Protein AF-A0AAW5JXV0-F1 (afdb_monomer)

Solvent-accessible surface area (backbone atoms only — not comparable to full-atom values): 18011 Å² total; per-residue (Å²): 104,55,64,64,56,49,46,62,76,49,64,86,57,46,54,67,45,46,54,61,62,70,61,41,36,89,87,77,39,36,35,74,70,52,99,83,60,68,61,70,52,51,52,55,42,35,76,70,54,24,40,44,79,45,92,82,74,61,25,40,30,50,30,73,64,25,47,41,49,52,53,39,52,50,52,35,57,60,40,22,41,40,60,69,50,54,69,43,56,41,51,47,43,48,68,65,37,56,68,67,61,59,88,75,88,58,75,62,23,56,57,20,35,50,49,20,42,75,66,38,88,47,66,69,59,21,47,56,48,45,52,49,27,48,77,68,74,63,63,43,49,76,56,18,56,61,27,46,72,43,95,44,58,70,48,22,50,62,13,49,81,48,49,63,44,80,70,48,42,84,65,78,55,65,70,42,53,47,49,28,52,79,68,67,46,50,45,62,67,36,26,72,41,27,60,68,44,91,48,59,68,51,27,50,64,30,51,93,54,54,51,87,86,42,48,60,63,51,44,71,72,38,56,74,68,56,33,47,58,47,36,72,78,39,38,85,66,31,30,35,71,53,28,55,51,51,50,74,72,36,60,77,71,58,33,58,56,52,57,78,39,53,37,72,70,54,66,70,58,54,54,55,34,69,73,36,87,86,39,52,67,59,56,49,55,51,51,52,49,52,52,48,52,52,51,51,59,59,61,56,66,78,51,61,93,85,40,63,66,60,54,53,51,31,51,72,69,70,56,66,135

Sequence (321 aa):
MDNNEIKTLTKKWNANLVYYFEDFDNETHSQRLSAYIDQKPLDKIKEANLIELTKEHDRWKLTNKGIDLLESIKNIYRSGRIFLLPLPFRHYYINCKLKYNMKIEDGKIYDGLRETVLKDRSRDVRRKVADYLEYKGKLNYKTAIGLAKDKDPELRKLAAKHTVASMYWEETDYDVIRYMVENKLADRLCFEHWVKSEDETIRALSAPLAEETDIDPLLDSLSDESAIQVLFNNPEWVKGKRAVRLWRRMGGENRRWIMSFMWDVPDSLIEESLAEPRNWQISSRLEEYKKALQTVARMERLFAKGSEIKRKMRARAGLSD

Secondary structure (DSSP, 8-state):
--HHHHHHHTTT--HHHHHHHHTS-TTT-EEE--TT--HHHHHHHHHTT-EEEETTTTEEEE-HHHHHHHHHHHHHHHHT-GGGS-HHHHHHIIIIIITTT----STHHHHHHHHHHHH-S-HHHHHHHHHHHHHTT---HHHHHHHHT-S-HHHHHHHHTTS-GGGGTT---HHHHHHHHHTT---HHHHHHHTT-S-HHHHHHTGGG--HHHHHHHHHTS-HHHHHHHHHH-GGGSBHHHHHHHHHH--HHHHHHHHHH-BS--HHHHHHHHHSTT-HHHHHHHHHHHHHHHHHHHHHTTSPTT-HHHHHHHHHTT---

Organism: Bifidobacterium adolescentis (NCBI:txid1680)

Radius of gyration: 33.59 Å; Cα contacts (8 Å, |Δi|>4): 350; chains: 1; bounding box: 68×48×92 Å

Nearest PDB structures (foldseek):
  6igx-assembly1_B  TM=3.021E-01  e=1.779E-01  Homo sapiens
  7n6g-assembly1_0A  TM=2.222E-01  e=2.768E-01  Chlamydomonas reinhardtii
  3ea5-assembly2_D  TM=2.693E-01  e=1.090E+00  Saccharomyces cerevisiae
  6sar-assembly1_A  TM=2.617E-01  e=6.388E+00  Escherichia coli K-12

pLDDT: mean 88.66, std 9.42, range [52.34, 98.38]

Mean predicted aligned error: 8.93 Å

InterPro domains:
  IPR011989 Armadillo-like helical [G3DSA:1.25.10.10] (111-245)

Foldseek 3Di:
DDLVVQCVLCVPPALLLLVVLLPQDLPQQKDADDPPDDVVSVVSCVVSVQWDADPPHRMIHGDPVVNVSNVVLVVCQLQLLCLSHDPSSLCCCLVPPLVVPHPNPDPNNLVNLLVCLLPHPDPVSNLSSLVSCVVVVNCAAVSLLSQCPDPDLSSVLSSLVHYAQVSCLVPDDLVNLLSCLVVVSHALSSQVSQCPDPDLSSLLSSLSRDDLVCLVVSLVSHDLVSSLVSCVVVLVNCEDPNVVVNCVVDDDVSNLSNVVSYYHYDPVVLVVLVVDPVSCSSVVVVVVVVVVVVVVVVVCVVDDDPDPVVVVVCVVVVNDD

Structure (mmCIF, N/CA/C/O backbone):
data_AF-A0AAW5JXV0-F1
#
_entry.id   AF-A0AAW5JXV0-F1
#
loop_
_atom_site.group_PDB
_atom_site.id
_atom_site.type_symbol
_atom_site.label_atom_id
_atom_site.label_alt_id
_atom_site.label_comp_id
_atom_site.label_asym_id
_atom_site.label_entity_id
_atom_site.label_seq_id
_atom_site.pdbx_PDB_ins_code
_atom_site.Cartn_x
_atom_site.Cartn_y
_atom_site.Cartn_z
_atom_site.occupancy
_atom_site.B_iso_or_equiv
_atom_site.auth_seq_id
_atom_site.auth_comp_id
_atom_site.auth_asym_id
_atom_site.auth_atom_id
_atom_site.pdbx_PDB_model_num
ATOM 1 N N . MET A 1 1 ? -24.653 -1.674 31.235 1.00 86.94 1 MET A N 1
ATOM 2 C CA . MET A 1 1 ? -24.174 -0.274 31.240 1.00 86.94 1 MET A CA 1
ATOM 3 C C . MET A 1 1 ? -24.063 0.239 29.817 1.00 86.94 1 MET A C 1
ATOM 5 O O . MET A 1 1 ? -23.727 -0.537 28.925 1.00 86.94 1 MET A O 1
ATOM 9 N N . ASP A 1 2 ? -24.339 1.520 29.593 1.00 88.56 2 ASP A N 1
ATOM 10 C CA . ASP A 1 2 ? -24.156 2.134 28.274 1.00 88.56 2 ASP A CA 1
ATOM 11 C C . ASP A 1 2 ? -22.701 2.595 28.025 1.00 88.56 2 ASP A C 1
ATOM 13 O O . ASP A 1 2 ? -21.848 2.602 28.916 1.00 88.56 2 ASP A O 1
ATOM 17 N N . ASN A 1 3 ? -22.387 2.994 26.787 1.00 84.88 3 ASN A N 1
ATOM 18 C CA . ASN A 1 3 ? -21.028 3.406 26.412 1.00 84.88 3 ASN A CA 1
ATOM 19 C C . ASN A 1 3 ? -20.530 4.664 27.152 1.00 84.88 3 ASN A C 1
ATOM 21 O O . ASN A 1 3 ? -19.320 4.820 27.338 1.00 84.88 3 ASN A O 1
ATOM 25 N N . ASN A 1 4 ? -21.419 5.587 27.524 1.00 88.00 4 ASN A N 1
ATOM 26 C CA . ASN A 1 4 ? -21.054 6.816 28.227 1.00 88.00 4 ASN A CA 1
ATOM 27 C C . ASN A 1 4 ? -20.761 6.531 29.699 1.00 88.00 4 ASN A C 1
ATOM 29 O O . ASN A 1 4 ? -19.791 7.068 30.240 1.00 88.00 4 ASN A O 1
ATOM 33 N N . GLU A 1 5 ? -21.534 5.644 30.317 1.00 90.25 5 GLU A N 1
ATOM 34 C CA . GLU A 1 5 ? -21.282 5.145 31.663 1.00 90.25 5 GLU A CA 1
ATOM 35 C C . GLU A 1 5 ? -19.933 4.428 31.732 1.00 90.25 5 GLU A C 1
ATOM 37 O O . GLU A 1 5 ? -19.114 4.763 32.590 1.00 90.25 5 GLU A O 1
ATOM 42 N N . ILE A 1 6 ? -19.649 3.522 30.782 1.00 90.31 6 ILE A N 1
ATOM 43 C CA . ILE A 1 6 ? -18.351 2.832 30.688 1.00 90.31 6 ILE A CA 1
ATOM 44 C C . ILE A 1 6 ? -17.222 3.864 30.596 1.00 90.31 6 ILE A C 1
ATOM 46 O O . ILE A 1 6 ? -16.315 3.867 31.426 1.00 90.31 6 ILE A O 1
ATOM 50 N N . LYS A 1 7 ? -17.291 4.791 29.629 1.00 88.88 7 LYS A N 1
ATOM 51 C CA . LYS A 1 7 ? -16.253 5.819 29.427 1.00 88.88 7 LYS A CA 1
ATOM 52 C C . LYS A 1 7 ? -16.030 6.689 30.657 1.00 88.88 7 LYS A C 1
ATOM 54 O O . LYS A 1 7 ? -14.889 7.051 30.936 1.00 88.88 7 LYS A O 1
ATOM 59 N N . THR A 1 8 ? -17.099 7.045 31.361 1.00 90.12 8 THR A N 1
ATOM 60 C CA . THR A 1 8 ? -17.029 7.878 32.564 1.00 90.12 8 THR A CA 1
ATOM 61 C C . THR A 1 8 ? -16.359 7.118 33.700 1.00 90.12 8 THR A C 1
ATOM 63 O O . THR A 1 8 ? -15.402 7.618 34.294 1.00 90.12 8 THR A O 1
ATOM 66 N N . LEU A 1 9 ? -16.801 5.884 33.945 1.00 89.50 9 LEU A N 1
ATOM 67 C CA . LEU A 1 9 ? -16.293 5.027 35.010 1.00 89.50 9 LEU A CA 1
ATOM 68 C C . LEU A 1 9 ? -14.816 4.661 34.810 1.00 89.50 9 LEU A C 1
ATOM 70 O O . LEU A 1 9 ? -14.040 4.646 35.764 1.00 89.50 9 LEU A O 1
ATOM 74 N N . THR A 1 10 ? -14.400 4.423 33.566 1.00 88.00 10 THR A N 1
ATOM 75 C CA . THR A 1 10 ? -13.045 3.954 33.250 1.00 88.00 10 THR A CA 1
ATOM 76 C C . THR A 1 10 ? -12.136 5.054 32.692 1.00 88.00 10 THR A C 1
ATOM 78 O O . THR A 1 10 ? -11.085 4.766 32.118 1.00 88.00 10 THR A O 1
ATOM 81 N N . LYS A 1 11 ? -12.513 6.334 32.825 1.00 84.88 11 LYS A N 1
ATOM 82 C CA . LYS A 1 11 ? -11.815 7.477 32.201 1.00 84.88 11 LYS A CA 1
ATOM 83 C C . LYS A 1 11 ? -10.318 7.541 32.525 1.00 84.88 11 LYS A C 1
ATOM 85 O O . LYS A 1 11 ? -9.527 7.967 31.689 1.00 84.88 11 LYS A O 1
ATOM 90 N N . LYS A 1 12 ? -9.936 7.150 33.745 1.00 86.00 12 LYS A N 1
ATOM 91 C CA . LYS A 1 12 ? -8.551 7.192 34.255 1.00 86.00 12 LYS A CA 1
ATOM 92 C C . LYS A 1 12 ? -7.853 5.828 34.242 1.00 86.00 12 LYS A C 1
ATOM 94 O O . LYS A 1 12 ? -6.815 5.669 34.883 1.00 86.00 12 LYS A O 1
ATOM 99 N N . TRP A 1 13 ? -8.433 4.832 33.576 1.00 90.50 13 TRP A N 1
ATOM 100 C CA . TRP A 1 13 ? -7.844 3.500 33.542 1.00 90.50 13 TRP A CA 1
ATOM 101 C C . TRP A 1 13 ? -6.647 3.473 32.597 1.00 90.50 13 TRP A C 1
ATOM 103 O O . TRP A 1 13 ? -6.652 4.103 31.542 1.00 90.50 13 TRP A O 1
ATOM 113 N N . ASN A 1 14 ? -5.610 2.747 32.995 1.00 89.62 14 ASN A N 1
ATOM 114 C CA . ASN A 1 14 ? -4.453 2.445 32.162 1.00 89.62 14 ASN A CA 1
ATOM 115 C C . ASN A 1 14 ? -4.500 0.970 31.738 1.00 89.62 14 ASN A C 1
ATOM 117 O O . ASN A 1 14 ? -5.413 0.240 32.122 1.00 89.62 14 ASN A O 1
ATOM 121 N N . ALA A 1 15 ? -3.522 0.532 30.944 1.00 85.81 15 ALA A N 1
ATOM 122 C CA . ALA A 1 15 ? -3.462 -0.855 30.491 1.00 85.81 15 ALA A CA 1
ATOM 123 C C . ALA A 1 15 ? -3.469 -1.841 31.670 1.00 85.81 15 ALA A C 1
ATOM 125 O O . ALA A 1 15 ? -4.273 -2.763 31.665 1.00 85.81 15 ALA A O 1
ATOM 126 N N . ASN A 1 16 ? -2.656 -1.607 32.706 1.00 85.31 16 ASN A N 1
ATOM 127 C CA . ASN A 1 16 ? -2.570 -2.500 33.866 1.00 85.31 16 ASN A CA 1
ATOM 128 C C . ASN A 1 16 ? -3.925 -2.674 34.564 1.00 85.31 16 ASN A C 1
ATOM 130 O O . ASN A 1 16 ? -4.321 -3.801 34.825 1.00 85.31 16 ASN A O 1
ATOM 134 N N . LEU A 1 17 ? -4.663 -1.586 34.810 1.00 88.38 17 LEU A N 1
ATOM 135 C CA . LEU A 1 17 ? -6.010 -1.647 35.393 1.00 88.38 17 LEU A CA 1
ATOM 136 C C . LEU A 1 17 ? -6.967 -2.496 34.550 1.00 88.38 17 LEU A C 1
ATOM 138 O O . LEU A 1 17 ? -7.720 -3.289 35.105 1.00 88.38 17 LEU A O 1
ATOM 142 N N . VAL A 1 18 ? -6.910 -2.358 33.221 1.00 89.50 18 VAL A N 1
ATOM 143 C CA . VAL A 1 18 ? -7.704 -3.195 32.312 1.00 89.50 18 VAL A CA 1
ATOM 144 C C . VAL A 1 18 ? -7.309 -4.663 32.427 1.00 89.50 18 VAL A C 1
ATOM 146 O O . VAL A 1 18 ? -8.194 -5.495 32.565 1.00 89.50 18 VAL A O 1
ATOM 149 N N . TYR A 1 19 ? -6.010 -4.982 32.419 1.00 85.88 19 TYR A N 1
ATOM 150 C CA . TYR A 1 19 ? -5.533 -6.360 32.580 1.00 85.88 19 TYR A CA 1
ATOM 151 C C . TYR A 1 19 ? -6.053 -6.993 33.870 1.00 85.88 19 TYR A C 1
ATOM 153 O O . TYR A 1 19 ? -6.578 -8.097 33.816 1.00 85.88 19 TYR A O 1
ATOM 161 N N . TYR A 1 20 ? -5.955 -6.286 35.000 1.00 84.50 20 TYR A N 1
ATOM 162 C CA . TYR A 1 20 ? -6.454 -6.791 36.280 1.00 84.50 20 TYR A CA 1
ATOM 163 C C . TYR A 1 20 ? -7.963 -7.012 36.269 1.00 84.50 20 TYR A C 1
ATOM 165 O O . TYR A 1 20 ? -8.438 -8.030 36.757 1.00 84.50 20 TYR A O 1
ATOM 173 N N . PHE A 1 21 ? -8.722 -6.078 35.699 1.00 87.94 21 PHE A N 1
ATOM 174 C CA . PHE A 1 21 ? -10.174 -6.192 35.661 1.00 87.94 21 PHE A CA 1
ATOM 175 C C . PHE A 1 21 ? -10.663 -7.310 34.725 1.00 87.94 21 PHE A C 1
ATOM 177 O O . PHE A 1 21 ? -11.628 -8.000 35.033 1.00 87.94 21 PHE A O 1
ATOM 184 N N . GLU A 1 22 ? -9.988 -7.512 33.593 1.00 86.31 22 GLU A N 1
ATOM 185 C CA . GLU A 1 22 ? -10.326 -8.543 32.600 1.00 86.31 22 GLU A CA 1
ATOM 186 C C . GLU A 1 22 ? -9.884 -9.960 33.004 1.00 86.31 22 GLU A C 1
ATOM 188 O O . GLU A 1 22 ? -10.248 -10.922 32.328 1.00 86.31 22 GLU A O 1
ATOM 193 N N . ASP A 1 23 ? -9.099 -10.096 34.078 1.00 82.56 23 ASP A N 1
ATOM 194 C CA . ASP A 1 23 ? -8.633 -11.381 34.621 1.00 82.56 23 ASP A CA 1
ATOM 195 C C . ASP A 1 23 ? -9.627 -12.006 35.619 1.00 82.56 23 ASP A C 1
ATOM 197 O O . ASP A 1 23 ? -9.441 -13.137 36.065 1.00 82.56 23 ASP A O 1
ATOM 201 N N . PHE A 1 24 ? -10.711 -11.298 35.963 1.00 81.81 24 PHE A N 1
ATOM 202 C CA . PHE A 1 24 ? -11.804 -11.886 36.735 1.00 81.81 24 PHE A CA 1
ATOM 203 C C . PHE A 1 24 ? -12.475 -13.006 35.942 1.00 81.81 24 PHE A C 1
ATOM 205 O O . PHE A 1 24 ? -12.900 -12.816 34.799 1.00 81.81 24 PHE A O 1
ATOM 212 N N . ASP A 1 25 ? -12.601 -14.167 36.584 1.00 72.88 25 ASP A N 1
ATOM 213 C CA . ASP A 1 25 ? -13.183 -15.351 35.971 1.00 72.88 25 ASP A CA 1
ATOM 214 C C . ASP A 1 25 ? -14.636 -15.103 35.540 1.00 72.88 25 ASP A C 1
ATOM 216 O O . ASP A 1 25 ? -15.428 -14.472 36.243 1.00 72.88 25 ASP A O 1
ATOM 220 N N . ASN A 1 26 ? -14.986 -15.597 34.355 1.00 68.25 26 ASN A N 1
ATOM 221 C CA . ASN A 1 26 ? -16.260 -15.279 33.718 1.00 68.25 26 ASN A CA 1
ATOM 222 C C . ASN A 1 26 ? -17.456 -15.990 34.354 1.00 68.25 26 ASN A C 1
ATOM 224 O O . ASN A 1 26 ? -18.574 -15.525 34.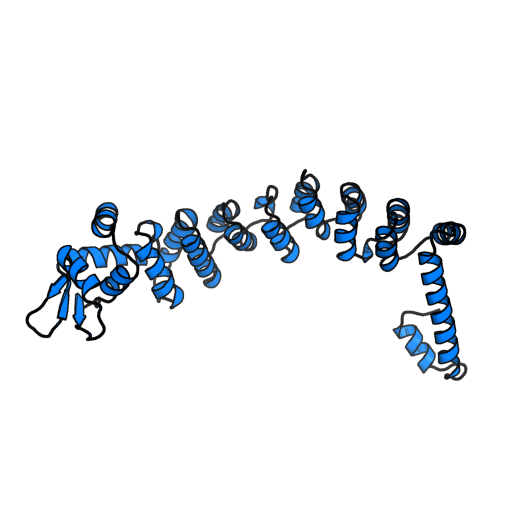170 1.00 68.25 26 ASN A O 1
ATOM 228 N N . GLU A 1 27 ? -17.238 -17.121 35.020 1.00 71.56 27 GLU A N 1
ATOM 229 C CA . GLU A 1 27 ? -18.310 -17.953 35.572 1.00 71.56 27 GLU A CA 1
ATOM 230 C C . GLU A 1 27 ? -18.501 -17.665 37.060 1.00 71.56 27 GLU A C 1
ATOM 232 O O . GLU A 1 27 ? -19.617 -17.543 37.560 1.00 71.56 27 GLU A O 1
ATOM 237 N N . THR A 1 28 ? -17.391 -17.509 37.773 1.00 74.81 28 THR A N 1
ATOM 238 C CA . THR A 1 28 ? -17.363 -17.295 39.219 1.00 74.81 28 THR A CA 1
ATOM 239 C C . THR A 1 28 ? -17.305 -15.820 39.602 1.00 74.81 28 THR A C 1
ATOM 241 O O . THR A 1 28 ? -17.522 -15.492 40.772 1.00 74.81 28 THR A O 1
ATOM 244 N N . HIS A 1 29 ? -17.010 -14.926 38.648 1.00 80.62 29 HIS A N 1
ATOM 245 C CA . HIS A 1 29 ? -16.811 -13.490 38.874 1.00 80.62 29 HIS A CA 1
ATOM 246 C C . HIS A 1 29 ? -15.805 -13.197 39.989 1.00 80.62 29 HIS A C 1
ATOM 248 O O . HIS A 1 29 ? -15.924 -12.207 40.714 1.00 80.62 29 HIS A O 1
ATOM 254 N N . SER A 1 30 ? -14.825 -14.086 40.148 1.00 76.94 30 SER A N 1
ATOM 255 C CA . SER A 1 30 ? -13.855 -14.040 41.229 1.00 76.94 30 SER A CA 1
ATOM 256 C C . SER A 1 30 ? -12.434 -14.112 40.692 1.00 76.94 30 SER A C 1
ATOM 258 O O . SER A 1 30 ? -12.167 -14.745 39.673 1.00 76.94 30 SER A O 1
ATOM 260 N N . GLN A 1 31 ? -11.520 -13.456 41.397 1.00 76.25 31 GLN A N 1
ATOM 261 C CA . GLN A 1 31 ? -10.090 -13.533 41.152 1.00 76.25 31 GLN A CA 1
ATOM 262 C C . GLN A 1 31 ? -9.404 -13.860 42.479 1.00 76.25 31 GLN A C 1
ATOM 264 O O . GLN A 1 31 ? -9.674 -13.242 43.514 1.00 76.25 31 GLN A O 1
ATOM 269 N N . ARG A 1 32 ? -8.538 -14.875 42.473 1.00 68.69 32 ARG A N 1
ATOM 270 C CA . ARG A 1 32 ? -7.776 -15.269 43.664 1.00 68.69 32 ARG A CA 1
ATOM 271 C C . ARG A 1 32 ? -6.735 -14.192 43.971 1.00 68.69 32 ARG A C 1
ATOM 273 O O . ARG A 1 32 ? -6.082 -13.723 43.040 1.00 68.69 32 ARG A O 1
ATOM 280 N N . LEU A 1 33 ? -6.528 -13.834 45.244 1.00 63.25 33 LEU A N 1
ATOM 281 C CA . LEU A 1 33 ? -5.349 -13.047 45.602 1.00 63.25 33 LEU A CA 1
ATOM 282 C C . LEU A 1 33 ? -4.100 -13.861 45.244 1.00 63.25 33 LEU A C 1
ATOM 284 O O . LEU A 1 33 ? -3.817 -14.904 45.831 1.00 63.25 33 LEU A O 1
ATOM 288 N N . SER A 1 34 ? -3.363 -13.391 44.245 1.00 59.38 34 SER A N 1
ATOM 289 C CA . SER A 1 34 ? -2.005 -13.836 43.966 1.00 59.38 34 SER A CA 1
ATOM 290 C C . SER A 1 34 ? -1.046 -12.892 44.687 1.00 59.38 34 SER A C 1
ATOM 292 O O . SER A 1 34 ? -1.232 -11.676 44.659 1.00 59.38 34 SER A O 1
ATOM 294 N N . ALA A 1 35 ? 0.008 -13.440 45.297 1.00 52.34 35 ALA A N 1
ATOM 295 C CA . ALA A 1 35 ? 1.065 -12.663 45.953 1.00 52.34 35 ALA A CA 1
ATOM 296 C C . ALA A 1 35 ? 1.818 -11.709 44.996 1.00 52.34 35 ALA A C 1
ATOM 298 O O . ALA A 1 35 ? 2.604 -10.881 45.445 1.00 52.34 35 ALA A O 1
ATOM 299 N N . TYR A 1 36 ? 1.574 -11.818 43.685 1.00 56.97 36 TYR A N 1
ATOM 300 C CA . TYR A 1 36 ? 2.172 -10.995 42.634 1.00 56.97 36 TYR A CA 1
ATOM 301 C C . TYR A 1 36 ? 1.236 -9.900 42.099 1.00 56.97 36 TYR A C 1
ATOM 303 O O . TYR A 1 36 ? 1.589 -9.222 41.134 1.00 56.97 36 TYR A O 1
ATOM 311 N N . ILE A 1 37 ? 0.045 -9.725 42.681 1.00 64.88 37 ILE A N 1
ATOM 312 C CA . ILE A 1 37 ? -0.889 -8.676 42.262 1.00 64.88 37 ILE A CA 1
ATOM 313 C C . ILE A 1 37 ? -0.469 -7.337 42.877 1.00 64.88 37 ILE A C 1
ATOM 315 O O . ILE A 1 37 ? -0.361 -7.199 44.093 1.00 64.88 37 ILE A O 1
ATOM 319 N N . ASP A 1 38 ? -0.258 -6.331 42.028 1.00 69.88 38 ASP A N 1
ATOM 320 C CA . ASP A 1 38 ? -0.054 -4.952 42.472 1.00 69.88 38 ASP A CA 1
ATOM 321 C C . ASP A 1 38 ? -1.340 -4.444 43.144 1.00 69.88 38 ASP A C 1
ATOM 323 O O . ASP A 1 38 ? -2.415 -4.407 42.537 1.00 69.88 38 ASP A O 1
ATOM 327 N N . GLN A 1 39 ? -1.224 -4.046 44.411 1.00 74.50 39 GLN A N 1
ATOM 328 C CA . GLN A 1 39 ? -2.352 -3.605 45.226 1.00 74.50 39 GLN A CA 1
ATOM 329 C C . GLN A 1 39 ? -2.954 -2.285 44.714 1.00 74.50 39 GLN A C 1
ATOM 331 O O . GLN A 1 39 ? -4.163 -2.077 44.798 1.00 74.50 39 GLN A O 1
ATOM 336 N N . LYS A 1 40 ? -2.145 -1.410 44.099 1.00 81.19 40 LYS A N 1
ATOM 337 C CA . LYS A 1 40 ? -2.591 -0.078 43.654 1.00 81.19 40 LYS A CA 1
ATOM 338 C C . LYS A 1 40 ? -3.706 -0.130 42.591 1.00 81.19 40 LYS A C 1
ATOM 340 O O . LYS A 1 40 ? -4.646 0.664 42.677 1.00 81.19 40 LYS A O 1
ATOM 345 N N . PRO A 1 41 ? -3.631 -0.991 41.556 1.00 80.56 41 PRO A N 1
ATOM 346 C CA . PRO A 1 41 ? -4.749 -1.238 40.652 1.00 80.56 41 PRO A CA 1
ATOM 347 C C . PRO A 1 41 ? -6.025 -1.721 41.349 1.00 80.56 41 PRO A C 1
ATOM 349 O O . PRO A 1 41 ? -7.097 -1.192 41.060 1.00 80.56 41 PRO A O 1
ATOM 352 N N . LEU A 1 42 ? -5.917 -2.681 42.273 1.00 79.88 42 LEU A N 1
ATOM 353 C CA . LEU A 1 42 ? -7.071 -3.231 42.989 1.00 79.88 42 LEU A CA 1
ATOM 354 C C . LEU A 1 42 ? -7.771 -2.176 43.842 1.00 79.88 42 LEU A C 1
ATOM 356 O O . LEU A 1 42 ? -8.996 -2.086 43.801 1.00 79.88 42 LEU A O 1
ATOM 360 N N . ASP A 1 43 ? -7.009 -1.339 44.547 1.00 83.81 43 ASP A N 1
ATOM 361 C CA . ASP A 1 43 ? -7.567 -0.271 45.379 1.00 83.81 43 ASP A CA 1
ATOM 362 C C . ASP A 1 43 ? -8.429 0.683 44.544 1.00 83.81 43 ASP A C 1
ATOM 364 O O . ASP A 1 43 ? -9.550 1.000 44.927 1.00 83.81 43 ASP A O 1
ATOM 368 N N . LYS A 1 44 ? -7.986 1.041 43.333 1.00 85.94 44 LYS A N 1
ATOM 369 C CA . LYS A 1 44 ? -8.772 1.882 42.412 1.00 85.94 44 LYS A CA 1
ATOM 370 C C . LYS A 1 44 ? -10.044 1.202 41.903 1.00 85.94 44 LYS A C 1
ATOM 372 O O . LYS A 1 44 ? -11.067 1.863 41.728 1.00 85.94 44 LYS A O 1
ATOM 377 N N . ILE A 1 45 ? -9.991 -0.102 41.623 1.00 87.75 45 ILE A N 1
ATOM 378 C CA . ILE A 1 45 ? -11.166 -0.874 41.183 1.00 87.75 45 ILE A CA 1
ATOM 379 C C . ILE A 1 45 ? -12.172 -0.993 42.343 1.00 87.75 45 ILE A C 1
ATOM 381 O O . ILE A 1 45 ? -13.382 -0.855 42.140 1.00 87.75 45 ILE A O 1
ATOM 385 N N . LYS A 1 46 ? -11.675 -1.167 43.572 1.00 88.31 46 LYS A N 1
ATOM 386 C CA . LYS A 1 46 ? -12.469 -1.193 44.803 1.00 88.31 46 LYS A CA 1
ATOM 387 C C . LYS A 1 46 ? -13.090 0.169 45.121 1.00 88.31 46 LYS A C 1
ATOM 389 O O . LYS A 1 46 ? -14.283 0.227 45.398 1.00 88.31 46 LYS A O 1
ATOM 394 N N . GLU A 1 47 ? -12.334 1.263 45.022 1.00 89.69 47 GLU A N 1
ATOM 395 C CA . GLU A 1 47 ? -12.827 2.644 45.184 1.00 89.69 47 GLU A CA 1
ATOM 396 C C . GLU A 1 47 ? -13.970 2.965 44.208 1.00 89.69 47 GLU A C 1
ATOM 398 O O . GLU A 1 47 ? -14.898 3.700 44.542 1.00 89.69 47 GLU A O 1
ATOM 403 N N . ALA A 1 48 ? -13.951 2.370 43.011 1.00 89.19 48 ALA A N 1
ATOM 404 C CA . ALA A 1 48 ? -15.026 2.486 42.026 1.00 89.19 48 ALA A CA 1
ATOM 405 C C . ALA A 1 48 ? -16.267 1.612 42.334 1.00 89.19 48 ALA A C 1
ATOM 407 O O . ALA A 1 48 ? -17.251 1.651 41.577 1.00 89.19 48 ALA A O 1
ATOM 408 N N . ASN A 1 49 ? -16.235 0.860 43.440 1.00 92.56 49 ASN A N 1
ATOM 409 C CA . ASN A 1 49 ? -17.227 -0.119 43.883 1.00 92.56 49 ASN A CA 1
ATOM 410 C C . ASN A 1 49 ? -17.470 -1.244 42.862 1.00 92.56 49 ASN A C 1
ATOM 412 O O . ASN A 1 49 ? -18.614 -1.624 42.606 1.00 92.56 49 ASN A O 1
ATOM 416 N N . LEU A 1 50 ? -16.405 -1.728 42.216 1.00 91.69 50 LEU A N 1
ATOM 417 C CA . LEU A 1 50 ? -16.493 -2.790 41.203 1.00 91.69 50 LEU A CA 1
ATOM 418 C C . LEU A 1 50 ? -16.097 -4.161 41.736 1.00 91.69 50 LEU A C 1
ATOM 420 O O . LEU A 1 50 ? -16.506 -5.167 41.165 1.00 91.69 50 LEU A O 1
ATOM 424 N N . ILE A 1 51 ? -15.324 -4.197 42.819 1.00 90.00 51 ILE A N 1
ATOM 425 C CA . ILE A 1 51 ? -14.913 -5.427 43.488 1.00 90.00 51 ILE A CA 1
ATOM 426 C C . ILE A 1 51 ? -15.106 -5.302 44.994 1.00 90.00 51 ILE A C 1
ATOM 428 O O . ILE A 1 51 ? -15.004 -4.213 45.561 1.00 90.00 51 ILE A O 1
ATOM 432 N N . GLU A 1 52 ? -15.314 -6.437 45.641 1.00 89.00 52 GLU A N 1
ATOM 433 C CA . GLU A 1 52 ? -15.368 -6.584 47.089 1.00 89.00 52 GLU A CA 1
ATOM 434 C C . GLU A 1 52 ? -14.514 -7.772 47.536 1.00 89.00 52 GLU A C 1
ATOM 436 O O . GLU A 1 52 ? -14.318 -8.735 46.791 1.00 89.00 52 GLU A O 1
ATOM 441 N N . LEU A 1 53 ? -13.959 -7.683 48.745 1.00 82.75 53 LEU A N 1
ATOM 442 C CA . LEU A 1 53 ? -13.178 -8.770 49.324 1.00 82.75 53 LEU A CA 1
ATOM 443 C C . LEU A 1 53 ? -14.138 -9.737 50.013 1.00 82.75 53 LEU A C 1
ATOM 445 O O . LEU A 1 53 ? -14.874 -9.337 50.918 1.00 82.75 53 LEU A O 1
ATOM 449 N N . THR A 1 54 ? -14.120 -11.006 49.620 1.00 73.50 54 THR A N 1
ATOM 450 C CA . THR A 1 54 ? -14.937 -12.025 50.283 1.00 73.50 54 THR A CA 1
ATOM 451 C C . THR A 1 54 ? -14.214 -12.569 51.509 1.00 73.50 54 THR A C 1
ATOM 453 O O . THR A 1 54 ? -13.029 -12.892 51.441 1.00 73.50 54 THR A O 1
ATOM 456 N N . LYS A 1 55 ? -14.939 -12.732 52.624 1.00 63.16 55 LYS A N 1
ATOM 457 C CA . LYS A 1 55 ? -14.399 -13.321 53.865 1.00 63.16 55 LYS A CA 1
ATOM 458 C C . LYS A 1 55 ? -13.958 -14.782 53.693 1.00 63.16 55 LYS A C 1
ATOM 460 O O . LYS A 1 55 ? -13.128 -15.267 54.452 1.00 63.16 55 LYS A O 1
ATOM 465 N N . GLU A 1 56 ? -14.495 -15.473 52.692 1.00 57.50 56 GLU A N 1
ATOM 466 C CA . GLU A 1 56 ? -14.209 -16.875 52.399 1.00 57.50 56 GLU A CA 1
ATOM 467 C C . GLU A 1 56 ? -13.147 -16.997 51.290 1.00 57.50 56 GLU A C 1
ATOM 469 O O . GLU A 1 56 ? -13.498 -17.131 50.131 1.00 57.50 56 GLU A O 1
ATOM 474 N N . HIS A 1 57 ? -11.849 -17.017 51.636 1.00 58.44 57 HIS A N 1
ATOM 475 C CA . HIS A 1 57 ? -10.729 -17.501 50.781 1.00 58.44 57 HIS A CA 1
ATOM 476 C C . HIS A 1 57 ? -9.810 -16.474 50.088 1.00 58.44 57 HIS A C 1
ATOM 478 O O . HIS A 1 57 ? -9.255 -16.810 49.038 1.00 58.44 57 HIS A O 1
ATOM 484 N N . ASP A 1 58 ? -9.595 -15.274 50.641 1.00 71.19 58 ASP A N 1
ATOM 485 C CA . ASP A 1 58 ? -8.659 -14.291 50.056 1.00 71.19 58 ASP A CA 1
ATOM 486 C C . ASP A 1 58 ? -8.920 -14.095 48.551 1.00 71.19 58 ASP A C 1
ATOM 488 O O . ASP A 1 58 ? -8.052 -14.282 47.692 1.00 71.19 58 ASP A O 1
ATOM 492 N N . ARG A 1 59 ? -10.175 -13.799 48.205 1.00 77.94 59 ARG A N 1
ATOM 493 C CA . ARG A 1 59 ? -10.588 -13.543 46.823 1.00 77.94 59 ARG A CA 1
ATOM 494 C C . ARG A 1 59 ? -11.241 -12.183 46.711 1.00 77.94 59 ARG A C 1
ATOM 496 O O . ARG A 1 59 ? -11.980 -11.750 47.597 1.00 77.94 59 ARG A O 1
ATOM 503 N N . TRP A 1 60 ? -10.994 -11.544 45.577 1.00 82.56 60 TRP A N 1
ATOM 504 C CA . TRP A 1 60 ? -11.824 -10.446 45.117 1.00 82.56 60 TRP A CA 1
ATOM 505 C C . TRP A 1 60 ? -12.981 -11.027 44.318 1.00 82.56 60 TRP A C 1
ATOM 507 O O . TRP A 1 60 ? -12.783 -11.920 43.492 1.00 82.56 60 TRP A O 1
ATOM 517 N N . LYS A 1 61 ? -14.182 -10.509 44.548 1.00 88.75 61 LYS A N 1
ATOM 518 C CA . LYS A 1 61 ? -15.373 -10.809 43.755 1.00 88.75 61 LYS A CA 1
ATOM 519 C C . LYS A 1 61 ? -15.877 -9.529 43.110 1.00 88.75 61 LYS A C 1
ATOM 521 O O . LYS A 1 61 ? -15.794 -8.469 43.726 1.00 88.75 61 LYS A O 1
ATOM 526 N N . LEU A 1 62 ? -16.388 -9.610 41.887 1.00 90.50 62 LEU A N 1
ATOM 527 C CA . LEU A 1 62 ? -17.073 -8.477 41.273 1.00 90.50 62 LEU A CA 1
ATOM 528 C C . LEU A 1 62 ? -18.368 -8.184 42.034 1.00 90.50 62 LEU A C 1
ATOM 530 O O . LEU A 1 62 ? -19.150 -9.088 42.330 1.00 90.50 62 LEU A O 1
ATOM 534 N N . THR A 1 63 ? -18.616 -6.907 42.305 1.00 93.00 63 THR A N 1
ATOM 535 C CA . THR A 1 63 ? -19.945 -6.440 42.714 1.00 93.00 63 THR A CA 1
ATOM 536 C C . THR A 1 63 ? -20.903 -6.530 41.520 1.00 93.00 6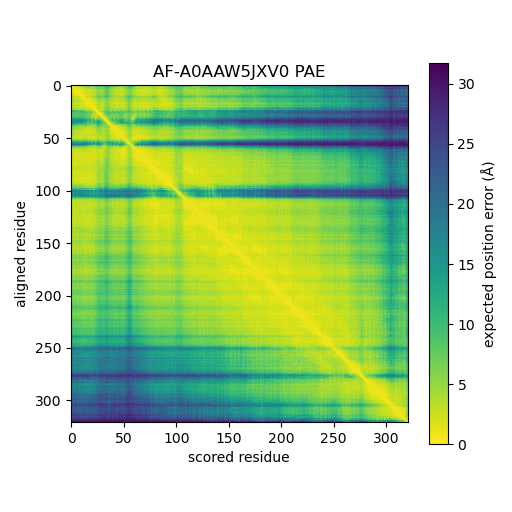3 THR A C 1
ATOM 538 O O . THR A 1 63 ? -20.452 -6.649 40.381 1.00 93.00 63 THR A O 1
ATOM 541 N N . ASN A 1 64 ? -22.217 -6.377 41.724 1.00 92.88 64 ASN A N 1
ATOM 542 C CA . ASN A 1 64 ? -23.176 -6.313 40.604 1.00 92.88 64 ASN A CA 1
ATOM 543 C C . ASN A 1 64 ? -22.776 -5.252 39.562 1.00 92.88 64 ASN A C 1
ATOM 545 O O . ASN A 1 64 ? -22.799 -5.513 38.366 1.00 92.88 64 ASN A O 1
ATOM 549 N N . LYS A 1 65 ? -22.289 -4.091 40.020 1.00 93.75 65 LYS A N 1
ATOM 550 C CA . LYS A 1 65 ? -21.772 -3.029 39.145 1.00 93.75 65 LYS A CA 1
ATOM 551 C C . LYS A 1 65 ? -20.530 -3.471 38.357 1.00 93.75 65 LYS A C 1
ATOM 553 O O . LYS A 1 65 ? -20.368 -3.096 37.198 1.00 93.75 65 LYS A O 1
ATOM 558 N N . GLY A 1 66 ? -19.639 -4.241 38.984 1.00 92.25 66 GLY A N 1
ATOM 559 C CA . GLY A 1 66 ? -18.482 -4.840 38.320 1.00 92.25 66 GLY A CA 1
ATOM 560 C C . GLY A 1 66 ? -18.881 -5.875 37.266 1.00 92.25 66 GLY A C 1
ATOM 561 O O . GLY A 1 66 ? -18.342 -5.849 36.161 1.00 92.25 66 GLY A O 1
ATOM 562 N N . ILE A 1 67 ? -19.854 -6.735 37.579 1.00 92.00 67 ILE A N 1
ATOM 563 C CA . ILE A 1 67 ? -20.413 -7.727 36.649 1.00 92.00 67 ILE A CA 1
ATOM 564 C C . ILE A 1 67 ? -21.026 -7.013 35.441 1.00 92.00 67 ILE A C 1
ATOM 566 O O . ILE A 1 67 ? -20.615 -7.276 34.312 1.00 92.00 67 ILE A O 1
ATOM 570 N N . ASP A 1 68 ? -21.901 -6.031 35.672 1.00 92.81 68 ASP A N 1
ATOM 571 C CA . ASP A 1 68 ? -22.548 -5.256 34.609 1.00 92.81 68 ASP A CA 1
ATOM 572 C C . ASP A 1 68 ? -21.525 -4.583 33.682 1.00 92.81 68 ASP A C 1
ATOM 574 O O . ASP A 1 68 ? -21.695 -4.571 32.457 1.00 92.81 68 ASP A O 1
ATOM 578 N N . LEU A 1 69 ? -20.449 -4.019 34.246 1.00 93.81 69 LEU A N 1
ATOM 579 C CA . LEU A 1 69 ? -19.361 -3.419 33.474 1.00 93.81 69 LEU A CA 1
ATOM 580 C C . LEU A 1 69 ? -18.650 -4.469 32.612 1.00 93.81 69 LEU A C 1
ATOM 582 O O . LEU A 1 69 ? -18.481 -4.260 31.407 1.00 93.81 69 LEU A O 1
ATOM 586 N N . LEU A 1 70 ? -18.235 -5.586 33.215 1.00 91.12 70 LEU A N 1
ATOM 587 C CA . LEU A 1 70 ? -17.486 -6.640 32.534 1.00 91.12 70 LEU A CA 1
ATOM 588 C C . LEU A 1 70 ? -18.315 -7.290 31.418 1.00 91.12 70 LEU A C 1
ATOM 590 O O . LEU A 1 70 ? -17.814 -7.488 30.310 1.00 91.12 70 LEU A O 1
ATOM 594 N N . GLU A 1 71 ? -19.590 -7.577 31.671 1.00 90.69 71 GLU A N 1
ATOM 595 C CA . GLU A 1 71 ? -20.513 -8.098 30.662 1.00 90.69 71 GLU A CA 1
ATOM 596 C C . GLU A 1 71 ? -20.725 -7.106 29.516 1.00 90.69 71 GLU A C 1
ATOM 598 O O . GLU A 1 71 ? -20.679 -7.494 28.345 1.00 90.69 71 GLU A O 1
ATOM 603 N N . SER A 1 72 ? -20.883 -5.814 29.824 1.00 92.75 72 SER A N 1
ATOM 604 C CA . SER A 1 72 ? -21.040 -4.773 28.800 1.00 92.75 72 SER A CA 1
ATOM 605 C C . SER A 1 72 ? -19.800 -4.680 27.898 1.00 92.75 72 SER A C 1
ATOM 607 O O . SER A 1 72 ? -19.928 -4.627 26.672 1.00 92.75 72 SER A O 1
ATOM 609 N N . ILE A 1 73 ? -18.593 -4.740 28.476 1.00 91.94 73 ILE A N 1
ATOM 610 C CA . ILE A 1 73 ? -17.328 -4.759 27.723 1.00 91.94 73 ILE A CA 1
ATOM 611 C C . ILE A 1 73 ? -17.236 -6.011 26.838 1.00 91.94 73 ILE A C 1
ATOM 613 O O . ILE A 1 73 ? -16.962 -5.904 25.639 1.00 91.94 73 ILE A O 1
ATOM 617 N N . LYS A 1 74 ? -17.535 -7.194 27.387 1.00 88.44 74 LYS A N 1
ATOM 618 C CA . LYS A 1 74 ? -17.522 -8.462 26.638 1.00 88.44 74 LYS A CA 1
ATOM 619 C C . LYS A 1 74 ? -18.526 -8.473 25.492 1.00 88.44 74 LYS A C 1
ATOM 621 O O . LYS A 1 74 ? -18.223 -8.996 24.420 1.00 88.44 74 LYS A O 1
ATOM 626 N N . ASN A 1 75 ? -19.700 -7.877 25.673 1.00 89.81 75 ASN A N 1
ATOM 627 C CA . ASN A 1 75 ? -20.683 -7.744 24.601 1.00 89.81 75 ASN A CA 1
ATOM 628 C C . ASN A 1 75 ? -20.162 -6.854 23.464 1.00 89.81 75 ASN A C 1
ATOM 630 O O . ASN A 1 75 ? -20.326 -7.197 22.291 1.00 89.81 75 ASN A O 1
ATOM 634 N N . ILE A 1 76 ? -19.439 -5.774 23.782 1.00 92.19 76 ILE A N 1
ATOM 635 C CA . ILE A 1 76 ? -18.775 -4.954 22.762 1.00 92.19 76 ILE A CA 1
ATOM 636 C C . ILE A 1 76 ? -17.678 -5.756 22.046 1.00 92.19 76 ILE A C 1
ATOM 638 O O . ILE A 1 76 ? -17.625 -5.733 20.815 1.00 92.19 76 ILE A O 1
ATOM 642 N N . TYR A 1 77 ? -16.863 -6.526 22.771 1.00 90.56 77 TYR A N 1
ATOM 643 C CA . TYR A 1 77 ? -15.862 -7.418 22.174 1.00 90.56 77 TYR A CA 1
ATOM 644 C C . TYR A 1 77 ? -16.466 -8.455 21.224 1.00 90.56 77 TYR A C 1
ATOM 646 O O . TYR A 1 77 ? -15.947 -8.636 20.124 1.00 90.56 77 TYR A O 1
ATOM 654 N N . ARG A 1 78 ? -17.574 -9.100 21.608 1.00 88.06 78 ARG A N 1
ATOM 655 C CA . ARG A 1 78 ? -18.297 -10.062 20.756 1.00 88.06 78 ARG A CA 1
ATOM 656 C C . ARG A 1 78 ? -18.823 -9.410 19.479 1.00 88.06 78 ARG A C 1
ATOM 658 O O . ARG A 1 78 ? -18.800 -10.028 18.422 1.00 88.06 78 ARG A O 1
ATOM 665 N N . SER A 1 79 ? -19.254 -8.150 19.564 1.00 91.00 79 SER A N 1
ATOM 666 C CA . SER A 1 79 ? -19.709 -7.399 18.390 1.00 91.00 79 SER A CA 1
ATOM 667 C C . SER A 1 79 ? -18.573 -6.962 17.460 1.00 91.00 79 SER A C 1
ATOM 669 O O . SER A 1 79 ? -18.843 -6.614 16.319 1.00 91.00 79 SER A O 1
ATOM 671 N N . GLY A 1 80 ? -17.325 -6.911 17.940 1.00 92.19 80 GLY A N 1
ATOM 672 C CA . GLY A 1 80 ? -16.176 -6.368 17.209 1.00 92.19 80 GLY A CA 1
ATOM 673 C C . GLY A 1 80 ? -16.111 -4.835 17.155 1.00 92.19 80 GLY A C 1
ATOM 674 O O . GLY A 1 80 ? -15.116 -4.290 16.681 1.00 92.19 80 GLY A O 1
ATOM 675 N N . ARG A 1 81 ? -17.119 -4.107 17.662 1.00 94.38 81 ARG A N 1
ATOM 676 C CA . ARG A 1 81 ? -17.195 -2.629 17.653 1.00 94.38 81 ARG A CA 1
ATOM 677 C C . ARG A 1 81 ? -16.358 -1.987 18.762 1.00 94.38 81 ARG A C 1
ATOM 679 O O . ARG A 1 81 ? -16.825 -1.131 19.514 1.00 94.38 81 ARG A O 1
ATOM 686 N N . ILE A 1 82 ? -15.100 -2.399 18.875 1.00 94.69 82 ILE A N 1
ATOM 687 C CA . ILE A 1 82 ? -14.221 -1.997 19.976 1.00 94.69 82 ILE A CA 1
ATOM 688 C C . ILE A 1 82 ? -13.915 -0.497 19.979 1.00 94.69 82 ILE A C 1
ATOM 690 O O . ILE A 1 82 ? -13.589 0.031 21.035 1.00 94.69 82 ILE A O 1
ATOM 694 N N . PHE A 1 83 ? -14.101 0.219 18.862 1.00 95.12 83 PHE A N 1
ATOM 695 C CA . PHE A 1 83 ? -13.995 1.688 18.801 1.00 95.12 83 PHE A CA 1
ATOM 696 C C . PHE A 1 83 ? -14.925 2.428 19.786 1.00 95.12 83 PHE A C 1
ATOM 698 O O . PHE A 1 83 ? -14.722 3.612 20.061 1.00 95.12 83 PHE A O 1
ATOM 705 N N . LEU A 1 84 ? -15.943 1.745 20.325 1.00 94.25 84 LEU A N 1
ATOM 706 C CA . LEU A 1 84 ? -16.829 2.260 21.371 1.00 94.25 84 LEU A CA 1
ATOM 707 C C . LEU A 1 84 ? -16.161 2.308 22.752 1.00 94.25 84 LEU A C 1
ATOM 709 O O . LEU A 1 84 ? -16.565 3.109 23.599 1.00 94.25 84 LEU A O 1
ATOM 713 N N . LEU A 1 85 ? -15.129 1.490 22.965 1.00 93.75 85 LEU A N 1
ATOM 714 C CA . LEU A 1 85 ? -14.414 1.375 24.227 1.00 93.75 85 LEU A CA 1
ATOM 715 C C . LEU A 1 85 ? -13.285 2.413 24.354 1.00 93.75 85 LEU A C 1
ATOM 717 O O . LEU A 1 85 ? -12.712 2.873 23.360 1.00 93.75 85 LEU A O 1
ATOM 721 N N . PRO A 1 86 ? -12.897 2.765 25.590 1.00 93.06 86 PRO A N 1
ATOM 722 C CA . PRO A 1 86 ? -11.680 3.529 25.848 1.00 93.06 86 PRO A CA 1
ATOM 723 C C . PRO A 1 86 ? -10.428 2.863 25.252 1.00 93.06 86 PRO A C 1
ATOM 725 O O . PRO A 1 86 ? -10.363 1.648 25.073 1.00 93.06 86 PRO A O 1
ATOM 728 N N . LEU A 1 87 ? -9.397 3.664 24.955 1.00 93.44 87 LEU A N 1
ATOM 729 C CA . LEU A 1 87 ? -8.160 3.186 24.311 1.00 93.44 87 LEU A CA 1
ATOM 730 C C . LEU A 1 87 ? -7.490 1.983 25.013 1.00 93.44 87 LEU A C 1
ATOM 732 O O . LEU A 1 87 ? -7.136 1.042 24.305 1.00 93.44 87 LEU A O 1
ATOM 736 N N . PRO A 1 88 ? -7.357 1.947 26.354 1.00 93.25 88 PRO A N 1
ATOM 737 C CA . PRO A 1 88 ? -6.728 0.817 27.040 1.00 93.25 88 PRO A CA 1
ATOM 738 C C . PRO A 1 88 ? -7.415 -0.532 26.781 1.00 93.25 88 PRO A C 1
ATOM 740 O O . PRO A 1 88 ? -6.730 -1.518 26.526 1.00 93.25 88 PRO A O 1
ATOM 743 N N . PHE A 1 89 ? -8.752 -0.567 26.756 1.00 93.44 89 PHE A N 1
ATOM 744 C CA . PHE A 1 89 ? -9.522 -1.781 26.457 1.00 93.44 89 PHE A CA 1
ATOM 745 C C . PHE A 1 89 ? -9.348 -2.236 25.010 1.00 93.44 89 PHE A C 1
ATOM 747 O O . PHE A 1 89 ? -9.177 -3.421 24.744 1.00 93.44 89 PHE A O 1
ATOM 754 N N . ARG A 1 90 ? -9.311 -1.293 24.062 1.00 94.38 90 ARG A N 1
ATOM 755 C CA . ARG A 1 90 ? -9.040 -1.605 22.650 1.00 94.38 90 ARG A CA 1
ATOM 756 C C . ARG A 1 90 ? -7.671 -2.255 22.473 1.00 94.38 90 ARG A C 1
ATOM 758 O O . ARG A 1 90 ? -7.562 -3.272 21.795 1.00 94.38 90 ARG A O 1
ATOM 765 N N . HIS A 1 91 ? -6.640 -1.706 23.116 1.00 92.56 91 HIS A N 1
ATOM 766 C CA . HIS A 1 91 ? -5.299 -2.291 23.083 1.00 92.56 91 HIS A CA 1
ATOM 767 C C . HIS A 1 91 ? -5.249 -3.668 23.746 1.00 92.56 91 HIS A C 1
ATOM 769 O O . HIS A 1 91 ? -4.644 -4.575 23.178 1.00 92.56 91 HIS A O 1
ATOM 775 N N . TYR A 1 92 ? -5.892 -3.841 24.905 1.00 90.88 92 TYR A N 1
ATOM 776 C CA . TYR A 1 92 ? -5.993 -5.144 25.564 1.00 90.88 92 TYR A CA 1
ATOM 777 C C . TYR A 1 92 ? -6.641 -6.176 24.636 1.00 90.88 92 TYR A C 1
ATOM 779 O O . TYR A 1 92 ? -6.063 -7.225 24.363 1.00 90.88 92 TYR A O 1
ATOM 787 N N . TYR A 1 93 ? -7.795 -5.846 24.059 1.00 90.69 93 TYR A N 1
ATOM 788 C CA . TYR A 1 93 ? -8.508 -6.736 23.153 1.00 90.69 93 TYR A CA 1
ATOM 789 C C . TYR A 1 93 ? -7.658 -7.158 21.949 1.00 90.69 93 TYR A C 1
ATOM 791 O O . TYR A 1 93 ? -7.541 -8.342 21.638 1.00 90.69 93 TYR A O 1
ATOM 799 N N . ILE A 1 94 ? -6.998 -6.208 21.290 1.00 90.88 94 ILE A N 1
ATOM 800 C CA . ILE A 1 94 ? -6.158 -6.509 20.129 1.00 90.88 94 ILE A CA 1
ATOM 801 C C . ILE A 1 94 ? -4.966 -7.391 20.526 1.00 90.88 94 ILE A C 1
ATOM 803 O O . ILE A 1 94 ? -4.713 -8.419 19.897 1.00 90.88 94 ILE A O 1
ATOM 807 N N . ASN A 1 95 ? -4.251 -7.014 21.587 1.00 86.94 95 ASN A N 1
ATOM 808 C CA . ASN A 1 95 ? -2.996 -7.661 21.963 1.00 86.94 95 ASN A CA 1
ATOM 809 C C . ASN A 1 95 ? -3.198 -9.015 22.657 1.00 86.94 95 ASN A C 1
ATOM 811 O O . ASN A 1 95 ? -2.319 -9.868 22.560 1.00 86.94 95 ASN A O 1
ATOM 815 N N . CYS A 1 96 ? -4.324 -9.218 23.343 1.00 83.06 96 CYS A N 1
ATOM 816 C CA . CYS A 1 96 ? -4.551 -10.384 24.201 1.00 83.06 96 CYS A CA 1
ATOM 817 C C . CYS A 1 96 ? -5.665 -11.300 23.706 1.00 83.06 96 CYS A C 1
ATOM 819 O O . CYS A 1 96 ? -5.670 -12.479 24.046 1.00 83.06 96 CYS A O 1
ATOM 821 N N . LYS A 1 97 ? -6.609 -10.792 22.911 1.00 80.31 97 LYS A N 1
ATOM 822 C CA . LYS A 1 97 ? -7.749 -11.582 22.434 1.00 80.31 97 LYS A CA 1
ATOM 823 C C . LYS A 1 97 ? -7.644 -11.879 20.940 1.00 80.31 97 LYS A C 1
ATOM 825 O O . LYS A 1 97 ? -7.658 -13.047 20.554 1.00 80.31 97 LYS A O 1
ATOM 830 N N . LEU A 1 98 ? -7.456 -10.856 20.101 1.00 81.00 98 LEU A N 1
ATOM 831 C CA . LEU A 1 98 ? -7.295 -11.061 18.654 1.00 81.00 98 LEU A CA 1
ATOM 832 C C . LEU A 1 98 ? -5.988 -11.784 18.320 1.00 81.00 98 LEU A C 1
ATOM 834 O O . LEU A 1 98 ? -6.012 -12.771 17.585 1.00 81.00 98 LEU A O 1
ATOM 838 N N . LYS A 1 99 ? -4.863 -11.345 18.905 1.00 73.56 99 LYS A N 1
ATOM 839 C CA . LYS A 1 99 ? -3.538 -11.949 18.672 1.00 73.56 99 LYS A CA 1
ATOM 840 C C . LYS A 1 99 ? -3.499 -13.451 18.975 1.00 73.56 99 LYS A C 1
ATOM 842 O O . LYS A 1 99 ? -2.825 -14.197 18.276 1.00 73.56 99 LYS A O 1
ATOM 847 N N . TYR A 1 100 ? -4.241 -13.896 19.986 1.00 70.94 100 TYR A N 1
ATOM 848 C CA . TYR A 1 100 ? -4.265 -15.292 20.428 1.00 70.94 100 TYR A CA 1
ATOM 849 C C . TYR A 1 100 ? -5.418 -16.101 19.820 1.00 70.94 100 TYR A C 1
ATOM 851 O O . TYR A 1 100 ? -5.823 -17.113 20.382 1.00 70.94 100 TYR A O 1
ATOM 859 N N . ASN A 1 101 ? -5.923 -15.672 18.655 1.00 64.00 101 ASN A N 1
ATOM 860 C CA . ASN A 1 101 ? -6.940 -16.378 17.877 1.00 64.00 101 ASN A CA 1
ATOM 861 C C . ASN A 1 101 ? -8.147 -16.803 18.726 1.00 64.00 101 ASN A C 1
ATOM 863 O O . ASN A 1 101 ? -8.483 -17.987 18.769 1.00 64.00 101 ASN A O 1
ATOM 867 N N . MET A 1 102 ? -8.813 -15.837 19.376 1.00 66.88 102 MET A N 1
ATOM 868 C CA . MET A 1 102 ? -10.139 -16.067 19.964 1.00 66.88 102 MET A CA 1
ATOM 869 C C . MET A 1 102 ? -10.982 -16.940 19.022 1.00 66.88 102 MET A C 1
ATOM 871 O O . MET A 1 102 ? -11.079 -16.635 17.830 1.00 66.88 102 MET A O 1
ATOM 875 N N . LYS A 1 103 ? -11.566 -18.028 19.543 1.00 63.50 103 LYS A N 1
ATOM 876 C CA . LYS A 1 103 ? -12.541 -18.825 18.792 1.00 63.50 103 LYS A CA 1
ATOM 877 C C . LYS A 1 103 ? -13.710 -17.907 18.446 1.00 63.50 103 LYS A C 1
ATOM 879 O O . LYS A 1 103 ? -14.472 -17.494 19.315 1.00 63.50 103 LYS A O 1
ATOM 884 N N . ILE A 1 104 ? -13.778 -17.521 17.179 1.00 66.12 104 ILE A N 1
ATOM 885 C CA . ILE A 1 104 ? -14.863 -16.723 16.625 1.00 66.12 104 ILE A CA 1
ATOM 886 C C . ILE A 1 104 ? -15.902 -17.717 16.123 1.00 66.12 104 ILE A C 1
ATOM 888 O O . ILE A 1 104 ? -15.702 -18.356 15.094 1.00 66.12 104 ILE A O 1
ATOM 892 N N . GLU A 1 105 ? -16.976 -17.875 16.888 1.00 62.53 105 GLU A N 1
ATOM 893 C CA . GLU A 1 105 ? -18.077 -18.790 16.561 1.00 62.53 105 GLU A CA 1
ATOM 894 C C . GLU A 1 105 ? -19.113 -18.133 15.635 1.00 62.53 105 GLU A C 1
ATOM 896 O O . GLU A 1 105 ? -19.770 -18.822 14.861 1.00 62.53 105 GLU A O 1
ATOM 901 N N . ASP A 1 106 ? -19.214 -16.797 15.658 1.00 64.50 106 ASP A N 1
ATOM 902 C CA . ASP A 1 106 ? -20.164 -16.016 14.859 1.00 64.50 106 ASP A CA 1
ATOM 903 C C . ASP A 1 106 ? -19.429 -14.993 13.971 1.00 64.50 106 ASP A C 1
ATOM 905 O O . ASP A 1 106 ? -18.612 -14.195 14.438 1.00 64.50 106 ASP A O 1
ATOM 909 N N . GLY A 1 107 ? -19.745 -14.989 12.672 1.00 70.62 107 GLY A N 1
ATOM 910 C CA . GLY A 1 107 ? -19.168 -14.082 11.679 1.00 70.62 107 GLY A CA 1
ATOM 911 C C . GLY A 1 107 ? -19.481 -12.598 11.910 1.00 70.62 107 GLY A C 1
ATOM 912 O O . GLY A 1 107 ? -18.773 -11.750 11.360 1.00 70.62 107 GLY A O 1
ATOM 913 N N . LYS A 1 108 ? -20.471 -12.267 12.754 1.00 81.19 108 LYS A N 1
ATOM 914 C CA . LYS A 1 108 ? -20.855 -10.877 13.083 1.00 81.19 108 LYS A CA 1
ATOM 915 C C . LYS A 1 108 ? -19.722 -10.039 13.668 1.00 81.19 108 LYS A C 1
ATOM 917 O O . LYS A 1 108 ? -19.699 -8.825 13.468 1.00 81.19 108 LYS A O 1
ATOM 922 N N . ILE A 1 109 ? -18.760 -10.664 14.350 1.00 89.81 109 ILE A N 1
ATOM 923 C CA . ILE A 1 109 ? -17.601 -9.948 14.895 1.00 89.81 109 ILE A CA 1
ATOM 924 C C . ILE A 1 109 ? -16.815 -9.223 13.795 1.00 89.81 109 ILE A C 1
ATOM 926 O O . ILE A 1 109 ? -16.325 -8.115 14.008 1.00 89.81 109 ILE A O 1
ATOM 930 N N . TYR A 1 110 ? -16.720 -9.811 12.597 1.00 92.56 110 TYR A N 1
ATOM 931 C CA . TYR A 1 110 ? -15.938 -9.237 11.508 1.00 92.56 110 TYR A CA 1
ATOM 932 C C . TYR A 1 110 ? -16.574 -7.957 10.970 1.00 92.56 110 TYR A C 1
ATOM 934 O O . TYR A 1 110 ? -15.846 -7.048 10.580 1.00 92.56 110 TYR A O 1
ATOM 942 N N . ASP A 1 111 ? -17.902 -7.836 11.004 1.00 93.75 111 ASP A N 1
ATOM 943 C CA . ASP A 1 111 ? -18.583 -6.600 10.618 1.00 93.75 111 ASP A CA 1
ATOM 944 C C . ASP A 1 111 ? -18.264 -5.461 11.587 1.00 93.75 111 ASP A C 1
ATOM 946 O O . ASP A 1 111 ? -17.906 -4.365 11.154 1.00 93.75 111 ASP A O 1
ATOM 950 N N . GLY A 1 112 ? -18.279 -5.722 12.897 1.00 94.94 112 GLY A N 1
ATOM 951 C CA . GLY A 1 112 ? -17.877 -4.708 13.869 1.00 94.94 112 GLY A CA 1
ATOM 952 C C . GLY A 1 112 ? -16.387 -4.375 13.824 1.00 94.94 112 GLY A C 1
ATOM 953 O O . GLY A 1 112 ? -16.024 -3.216 14.025 1.00 94.94 112 GLY A O 1
ATOM 954 N N . LEU A 1 113 ? -15.514 -5.339 13.513 1.00 95.62 113 LEU A N 1
ATOM 955 C CA . LEU A 1 113 ? -14.086 -5.067 13.310 1.00 95.62 113 LEU A CA 1
ATOM 956 C C . LEU A 1 113 ? -13.850 -4.204 12.065 1.00 95.62 113 LEU A C 1
ATOM 958 O O . LEU A 1 113 ? -13.059 -3.265 12.124 1.00 95.62 113 LEU A O 1
ATOM 962 N N . ARG A 1 114 ? -14.577 -4.443 10.968 1.00 96.56 114 ARG A N 1
ATOM 963 C CA . ARG A 1 114 ? -14.556 -3.571 9.780 1.00 96.56 114 ARG A CA 1
ATOM 964 C C . ARG A 1 114 ? -15.028 -2.157 10.115 1.00 96.56 114 ARG A C 1
ATOM 966 O O . ARG A 1 114 ? -14.407 -1.190 9.684 1.00 96.56 114 ARG A O 1
ATOM 973 N N . GLU A 1 115 ? -16.083 -2.019 10.919 1.00 96.88 115 GLU A N 1
ATOM 974 C CA . GLU A 1 115 ? -16.501 -0.708 11.429 1.00 96.88 115 GLU A CA 1
ATOM 975 C C . GLU A 1 115 ? -15.415 -0.054 12.293 1.00 96.88 115 GLU A C 1
ATOM 977 O O . GLU A 1 115 ? -15.162 1.140 12.143 1.00 96.88 115 GLU A O 1
ATOM 982 N N . THR A 1 116 ? -14.756 -0.822 13.166 1.00 96.81 116 THR A N 1
ATOM 983 C CA . THR A 1 116 ? -13.641 -0.337 13.991 1.00 96.81 116 THR A CA 1
ATOM 984 C C . THR A 1 116 ? -12.520 0.208 13.116 1.00 96.81 116 THR A C 1
ATOM 986 O O . THR A 1 116 ? -12.083 1.332 13.335 1.00 96.81 116 THR A O 1
ATOM 989 N N . VAL A 1 117 ? -12.088 -0.534 12.098 1.00 97.38 117 VAL A N 1
ATOM 990 C CA . VAL A 1 117 ? -11.020 -0.092 11.191 1.00 97.38 117 VAL A CA 1
ATOM 991 C C . VAL A 1 117 ? -11.353 1.242 10.525 1.00 97.38 117 VAL A C 1
ATOM 993 O O . VAL A 1 117 ? -10.477 2.086 10.398 1.00 97.38 117 VAL A O 1
ATOM 996 N N . LEU A 1 118 ? -12.613 1.476 10.161 1.00 97.00 118 LEU A N 1
ATOM 997 C CA . LEU A 1 118 ? -13.026 2.710 9.488 1.00 97.00 118 LEU A CA 1
ATOM 998 C C . LEU A 1 118 ? -13.266 3.890 10.445 1.00 97.00 118 LEU A C 1
ATOM 1000 O O . LEU A 1 118 ? -13.104 5.041 10.050 1.00 97.00 118 LEU A O 1
ATOM 1004 N N . LYS A 1 119 ? -13.689 3.630 11.689 1.00 96.25 119 LYS A N 1
ATOM 1005 C CA . LYS A 1 119 ? -14.173 4.669 12.620 1.00 96.25 119 LYS A CA 1
ATOM 1006 C C . LYS A 1 119 ? -13.216 4.982 13.767 1.00 96.25 119 LYS A C 1
ATOM 1008 O O . LYS A 1 119 ? -13.365 6.024 14.411 1.00 96.25 119 LYS A O 1
ATOM 1013 N N . ASP A 1 120 ? -12.289 4.084 14.091 1.00 96.75 120 ASP A N 1
ATOM 1014 C CA . ASP A 1 120 ? -11.423 4.259 15.252 1.00 96.75 120 ASP A CA 1
ATOM 1015 C C . ASP A 1 120 ? -10.456 5.436 15.053 1.00 96.75 120 ASP A C 1
ATOM 1017 O O . ASP A 1 120 ? -9.862 5.624 13.997 1.00 96.75 120 ASP A O 1
ATOM 1021 N N . ARG A 1 121 ? -10.285 6.254 16.092 1.00 94.25 121 ARG A N 1
ATOM 1022 C CA . ARG A 1 121 ? -9.395 7.424 16.048 1.00 94.25 121 ARG A CA 1
ATOM 1023 C C . ARG A 1 121 ? -7.916 7.055 16.183 1.00 94.25 121 ARG A C 1
ATOM 1025 O O . ARG A 1 121 ? -7.056 7.861 15.844 1.00 94.25 121 ARG A O 1
ATOM 1032 N N . SER A 1 122 ? -7.606 5.883 16.736 1.00 95.50 122 SER A N 1
ATOM 1033 C CA . SER A 1 122 ? -6.234 5.426 16.941 1.00 95.50 122 SER A CA 1
ATOM 1034 C C . SER A 1 122 ? -5.720 4.730 15.689 1.00 95.50 122 SER A C 1
ATOM 1036 O O . SER A 1 122 ? -6.206 3.668 15.302 1.00 95.50 122 SER A O 1
ATOM 1038 N N . ARG A 1 123 ? -4.676 5.307 15.088 1.00 95.31 123 ARG A N 1
ATOM 1039 C CA . ARG A 1 123 ? -3.967 4.712 13.952 1.00 95.31 123 ARG A CA 1
ATOM 1040 C C . ARG A 1 123 ? -3.482 3.290 14.254 1.00 95.31 123 ARG A C 1
ATOM 1042 O O . ARG A 1 123 ? -3.689 2.402 13.438 1.00 95.31 123 ARG A O 1
ATOM 1049 N N . ASP A 1 124 ? -2.897 3.069 15.434 1.00 94.75 124 ASP A N 1
ATOM 1050 C CA . ASP A 1 124 ? -2.390 1.753 15.856 1.00 94.75 124 ASP A CA 1
ATOM 1051 C C . ASP A 1 124 ? -3.508 0.704 15.939 1.00 94.75 124 ASP A C 1
ATOM 1053 O O . ASP A 1 124 ? -3.356 -0.412 15.446 1.00 94.75 124 ASP A O 1
ATOM 1057 N N . VAL A 1 125 ? -4.665 1.088 16.493 1.00 95.88 125 VAL A N 1
ATOM 1058 C CA . VAL A 1 125 ? -5.842 0.209 16.554 1.00 95.88 125 VAL A CA 1
ATOM 1059 C C . VAL A 1 125 ? -6.310 -0.147 15.149 1.00 95.88 125 VAL A C 1
ATOM 1061 O O . VAL A 1 125 ? -6.494 -1.326 14.855 1.00 95.88 125 VAL A O 1
ATOM 1064 N N . ARG A 1 126 ? -6.470 0.850 14.271 1.00 97.19 126 ARG A N 1
ATOM 1065 C CA . ARG A 1 126 ? -6.923 0.612 12.895 1.00 97.19 126 ARG A CA 1
ATOM 1066 C C . ARG A 1 126 ? -5.984 -0.323 12.138 1.00 97.19 126 ARG A C 1
ATOM 1068 O O . ARG A 1 126 ? -6.477 -1.285 11.561 1.00 97.19 126 ARG A O 1
ATOM 1075 N N . ARG A 1 127 ? -4.663 -0.099 12.201 1.00 96.19 127 ARG A N 1
ATOM 1076 C CA . ARG A 1 127 ? -3.651 -0.972 11.575 1.00 96.19 127 ARG A CA 1
ATOM 1077 C C . ARG A 1 127 ? -3.776 -2.413 12.048 1.00 96.19 127 ARG A C 1
ATOM 1079 O O . ARG A 1 127 ? -4.048 -3.293 11.244 1.00 96.19 127 ARG A O 1
ATOM 1086 N N . LYS A 1 128 ? -3.699 -2.647 13.360 1.00 95.31 128 LYS A N 1
ATOM 1087 C CA . LYS A 1 128 ? -3.724 -4.010 13.911 1.00 95.31 128 LYS A CA 1
ATOM 1088 C C . LYS A 1 128 ? -5.025 -4.752 13.620 1.00 95.31 128 LYS A C 1
ATOM 1090 O O . LYS A 1 128 ? -5.007 -5.964 13.419 1.00 95.31 128 LYS A O 1
ATOM 1095 N N . VAL A 1 129 ? -6.162 -4.053 13.615 1.00 95.56 129 VAL A N 1
ATOM 1096 C CA . VAL A 1 129 ? -7.438 -4.681 13.250 1.00 95.56 129 VAL A CA 1
ATOM 1097 C C . VAL A 1 129 ? -7.496 -4.960 11.746 1.00 95.56 129 VAL A C 1
ATOM 1099 O O . VAL A 1 129 ? -7.980 -6.022 11.363 1.00 95.56 129 VAL A O 1
ATOM 1102 N N . ALA A 1 130 ? -6.980 -4.069 10.897 1.00 96.56 130 ALA A N 1
ATOM 1103 C CA . ALA A 1 130 ? -6.914 -4.299 9.457 1.00 96.56 130 ALA A CA 1
ATOM 1104 C C . ALA A 1 130 ? -5.987 -5.480 9.113 1.00 96.56 130 ALA A C 1
ATOM 1106 O O . ALA A 1 130 ? -6.406 -6.365 8.372 1.00 96.56 130 ALA A O 1
ATOM 1107 N N . ASP A 1 131 ? -4.810 -5.570 9.738 1.00 94.50 131 ASP A N 1
ATOM 1108 C CA . ASP A 1 131 ? -3.882 -6.703 9.603 1.00 94.50 131 ASP A CA 1
ATOM 1109 C C . ASP A 1 131 ? -4.524 -8.020 10.054 1.00 94.50 131 ASP A C 1
ATOM 1111 O O . ASP A 1 131 ? -4.364 -9.061 9.420 1.00 94.50 131 ASP A O 1
ATOM 1115 N N . TYR A 1 132 ? -5.295 -7.988 11.145 1.00 93.50 132 TYR A N 1
ATOM 1116 C CA . TYR A 1 132 ? -6.032 -9.162 11.602 1.00 93.50 132 TYR A CA 1
ATOM 1117 C C . TYR A 1 132 ? -7.123 -9.581 10.606 1.00 93.50 132 TYR A C 1
ATOM 1119 O O . TYR A 1 132 ? -7.280 -10.770 10.322 1.00 93.50 132 TYR A O 1
ATOM 1127 N N . LEU A 1 133 ? -7.880 -8.619 10.064 1.00 94.38 133 LEU A N 1
ATOM 1128 C CA . LEU A 1 133 ? -8.882 -8.887 9.032 1.00 94.38 133 LEU A CA 1
ATOM 1129 C C . LEU A 1 133 ? -8.235 -9.464 7.770 1.00 94.38 133 LEU A C 1
ATOM 1131 O O . LEU A 1 133 ? -8.787 -10.407 7.206 1.00 94.38 133 LEU A O 1
ATOM 1135 N N . GLU A 1 134 ? -7.076 -8.948 7.365 1.00 94.94 134 GLU A N 1
ATOM 1136 C CA . GLU A 1 134 ? -6.284 -9.471 6.251 1.00 94.94 134 GLU A CA 1
ATOM 1137 C C . GLU A 1 134 ? -5.857 -10.916 6.502 1.00 94.94 134 GLU A C 1
ATOM 1139 O O . GLU A 1 134 ? -6.174 -11.812 5.722 1.00 94.94 134 GLU A O 1
ATOM 1144 N N . TYR A 1 135 ? -5.218 -11.170 7.645 1.00 92.06 135 TYR A N 1
ATOM 1145 C CA . TYR A 1 135 ? -4.745 -12.496 8.037 1.00 92.06 135 TYR A CA 1
ATOM 1146 C C . TYR A 1 135 ? -5.867 -13.546 8.065 1.00 92.06 135 TYR A C 1
ATOM 1148 O O . TYR A 1 135 ? -5.643 -14.721 7.778 1.00 92.06 135 TYR A O 1
ATOM 1156 N N . LYS A 1 136 ? -7.097 -13.137 8.399 1.00 90.75 136 LYS A N 1
ATOM 1157 C CA . LYS A 1 136 ? -8.277 -14.015 8.398 1.00 90.75 136 LYS A CA 1
ATOM 1158 C C . LYS A 1 136 ? -8.990 -14.115 7.046 1.00 90.75 136 LYS A C 1
ATOM 1160 O O . LYS A 1 136 ? -9.989 -14.833 6.964 1.00 90.75 136 LYS A O 1
ATOM 1165 N N . GLY A 1 137 ? -8.541 -13.397 6.015 1.00 92.69 137 GLY A N 1
ATOM 1166 C CA . GLY A 1 137 ? -9.238 -13.305 4.728 1.00 92.69 137 GLY A CA 1
ATOM 1167 C C . GLY A 1 137 ? -10.629 -12.674 4.862 1.00 92.69 137 GLY A C 1
ATOM 1168 O O . GLY A 1 137 ? -11.585 -13.104 4.217 1.00 92.69 137 GLY A O 1
ATOM 1169 N N . LYS A 1 138 ? -10.784 -11.719 5.788 1.00 93.94 138 LYS A N 1
ATOM 1170 C CA . LYS A 1 138 ? -12.047 -11.031 6.111 1.00 93.94 138 LYS A CA 1
ATOM 1171 C C . LYS A 1 138 ? -12.014 -9.535 5.813 1.00 93.94 138 LYS A C 1
ATOM 1173 O O . LYS A 1 138 ? -13.051 -8.885 5.983 1.00 93.94 138 LYS A O 1
ATOM 1178 N N . LEU A 1 139 ? -10.892 -8.986 5.356 1.00 95.62 139 LEU A N 1
ATOM 1179 C CA . LEU A 1 139 ? -10.867 -7.653 4.763 1.00 95.62 139 LEU A CA 1
ATOM 1180 C C . LEU A 1 139 ? -11.593 -7.721 3.412 1.00 95.62 139 LEU A C 1
ATOM 1182 O O . LEU A 1 139 ? -11.229 -8.515 2.556 1.00 95.62 139 LEU A O 1
ATOM 1186 N N . ASN A 1 140 ? -12.687 -6.973 3.259 1.00 94.50 140 ASN A N 1
ATOM 1187 C CA . ASN A 1 140 ? -13.514 -7.028 2.052 1.00 94.50 140 ASN A CA 1
ATOM 1188 C C . ASN A 1 140 ? -13.385 -5.742 1.229 1.00 94.50 140 ASN A C 1
ATOM 1190 O O . ASN A 1 140 ? -12.965 -4.704 1.742 1.00 94.50 140 ASN A O 1
ATOM 1194 N N . TYR A 1 141 ? -13.823 -5.809 -0.029 1.00 96.00 141 TYR A N 1
ATOM 1195 C CA . TYR A 1 141 ? -13.775 -4.699 -0.984 1.00 96.00 141 TYR A CA 1
ATOM 1196 C C . TYR A 1 141 ? -14.389 -3.397 -0.440 1.00 96.00 141 TYR A C 1
ATOM 1198 O O . TYR A 1 141 ? -13.791 -2.329 -0.538 1.00 96.00 141 TYR A O 1
ATOM 1206 N N . LYS A 1 142 ? -15.557 -3.476 0.217 1.00 96.06 142 LYS A N 1
ATOM 1207 C CA . LYS A 1 142 ? -16.244 -2.301 0.783 1.00 96.06 142 LYS A CA 1
ATOM 1208 C C . LYS A 1 142 ? -15.407 -1.602 1.857 1.00 96.06 142 LYS A C 1
ATOM 1210 O O . LYS A 1 142 ? -15.340 -0.376 1.883 1.00 96.06 142 LYS A O 1
ATOM 1215 N N . THR A 1 143 ? -14.794 -2.365 2.758 1.00 97.06 143 THR A N 1
ATOM 1216 C CA . THR A 1 143 ? -13.903 -1.813 3.784 1.00 97.06 143 THR A CA 1
ATOM 1217 C C . THR A 1 143 ? -12.620 -1.282 3.159 1.00 97.06 143 THR A C 1
ATOM 1219 O O . THR A 1 143 ? -12.179 -0.196 3.524 1.00 97.06 143 THR A O 1
ATOM 1222 N N . ALA A 1 144 ? -12.057 -2.001 2.191 1.00 97.62 144 ALA A N 1
ATOM 1223 C CA . ALA A 1 144 ? -10.828 -1.606 1.526 1.00 97.62 144 ALA A CA 1
ATOM 1224 C C . ALA A 1 144 ? -10.985 -0.295 0.728 1.00 97.62 144 ALA A C 1
ATOM 1226 O O . ALA A 1 144 ? -10.106 0.553 0.802 1.00 97.62 144 ALA A O 1
ATOM 1227 N N . ILE A 1 145 ? -12.139 -0.040 0.094 1.00 97.06 145 ILE A N 1
ATOM 1228 C CA . ILE A 1 145 ? -12.460 1.273 -0.508 1.00 97.06 145 ILE A CA 1
ATOM 1229 C C . ILE A 1 145 ? -12.339 2.407 0.513 1.00 97.06 145 ILE A C 1
ATOM 1231 O O . ILE A 1 145 ? -11.788 3.463 0.210 1.00 97.06 145 ILE A O 1
ATOM 1235 N N . GLY A 1 146 ? -12.871 2.200 1.722 1.00 96.06 146 GLY A N 1
ATOM 1236 C CA . GLY A 1 146 ? -12.782 3.195 2.788 1.00 96.06 146 GLY A CA 1
ATOM 1237 C C . GLY A 1 146 ? -11.338 3.436 3.231 1.00 96.06 146 GLY A C 1
ATOM 1238 O O . GLY A 1 146 ? -10.959 4.573 3.493 1.00 96.06 146 GLY A O 1
ATOM 1239 N N . LEU A 1 147 ? -10.528 2.376 3.259 1.00 97.56 147 LEU A N 1
ATOM 1240 C CA . LEU A 1 147 ? -9.115 2.437 3.625 1.00 97.56 147 LEU A CA 1
ATOM 1241 C C . LEU A 1 147 ? -8.211 3.017 2.533 1.00 97.56 147 LEU A C 1
ATOM 1243 O O . LEU A 1 147 ? -7.190 3.604 2.869 1.00 97.56 147 LEU A O 1
ATOM 1247 N N . ALA A 1 148 ? -8.577 2.908 1.255 1.00 97.25 148 ALA A N 1
ATOM 1248 C CA . ALA A 1 148 ? -7.809 3.474 0.143 1.00 97.25 148 ALA A CA 1
ATOM 1249 C C . ALA A 1 148 ? -7.683 5.008 0.225 1.00 97.25 148 ALA A C 1
ATOM 1251 O O . ALA A 1 148 ? -6.762 5.587 -0.336 1.00 97.25 148 ALA A O 1
ATOM 1252 N N . LYS A 1 149 ? -8.575 5.667 0.977 1.00 94.19 149 LYS A N 1
ATOM 1253 C CA . LYS A 1 149 ? -8.547 7.114 1.252 1.00 94.19 149 LYS A CA 1
ATOM 1254 C C . LYS A 1 149 ? -8.137 7.446 2.689 1.00 94.19 149 LYS A C 1
ATOM 1256 O O . LYS A 1 149 ? -8.375 8.558 3.164 1.00 94.19 149 LYS A O 1
ATOM 1261 N N . ASP A 1 150 ? -7.584 6.479 3.420 1.00 96.38 150 ASP A N 1
ATOM 1262 C CA . ASP A 1 150 ? -7.139 6.715 4.787 1.00 96.38 150 ASP A CA 1
ATOM 1263 C C . ASP A 1 150 ? -5.936 7.668 4.814 1.00 96.38 150 ASP A C 1
ATOM 1265 O O . ASP A 1 150 ? -5.085 7.656 3.930 1.00 96.38 150 ASP A O 1
ATOM 1269 N N . LYS A 1 151 ? -5.832 8.472 5.875 1.00 94.94 151 LYS A N 1
ATOM 1270 C CA . LYS A 1 151 ? -4.669 9.341 6.117 1.00 94.94 151 LYS A CA 1
ATOM 1271 C C . LYS A 1 151 ? -3.387 8.549 6.381 1.00 94.94 151 LYS A C 1
ATOM 1273 O O . LYS A 1 151 ? -2.302 9.120 6.399 1.00 94.94 151 LYS A O 1
ATOM 1278 N N . ASP A 1 152 ? -3.518 7.267 6.693 1.00 96.62 152 ASP A N 1
ATOM 1279 C CA . ASP A 1 152 ? -2.411 6.373 6.968 1.00 96.62 152 ASP A CA 1
ATOM 1280 C C . ASP A 1 152 ? -1.979 5.600 5.706 1.00 96.62 152 ASP A C 1
ATOM 1282 O O . ASP A 1 152 ? -2.735 4.742 5.238 1.00 96.62 152 ASP A O 1
ATOM 1286 N N . PRO A 1 153 ? -0.761 5.827 5.177 1.00 97.19 153 PRO A N 1
ATOM 1287 C CA . PRO A 1 153 ? -0.289 5.142 3.975 1.00 97.19 153 PRO A CA 1
ATOM 1288 C C . PRO A 1 153 ? -0.193 3.623 4.135 1.00 97.19 153 PRO A C 1
ATOM 1290 O O . PRO A 1 153 ? -0.424 2.903 3.171 1.00 97.19 153 PRO A O 1
ATOM 1293 N N . GLU A 1 154 ? 0.057 3.100 5.338 1.00 97.12 154 GLU A N 1
ATOM 1294 C CA . GLU A 1 154 ? 0.112 1.644 5.547 1.00 97.12 154 GLU A CA 1
ATOM 1295 C C . GLU A 1 154 ? -1.263 0.988 5.373 1.00 97.12 154 GLU A C 1
ATOM 1297 O O . GLU A 1 154 ? -1.377 -0.095 4.801 1.00 97.12 154 GLU A O 1
ATOM 1302 N N . LEU A 1 155 ? -2.331 1.676 5.794 1.00 97.81 155 LEU A N 1
ATOM 1303 C CA . LEU A 1 155 ? -3.697 1.211 5.553 1.00 97.81 155 LEU A CA 1
ATOM 1304 C C . LEU A 1 155 ? -4.055 1.296 4.069 1.00 97.81 155 LEU A C 1
ATOM 1306 O O . LEU A 1 155 ? -4.703 0.383 3.558 1.00 97.81 155 LEU A O 1
ATOM 1310 N N . ARG A 1 156 ? -3.594 2.341 3.370 1.00 98.06 156 ARG A N 1
ATOM 1311 C CA . ARG A 1 156 ? -3.768 2.479 1.918 1.00 98.06 156 ARG A CA 1
ATOM 1312 C C . ARG A 1 156 ? -3.046 1.375 1.145 1.00 98.06 156 ARG A C 1
ATOM 1314 O O . ARG A 1 156 ? -3.667 0.773 0.274 1.00 98.06 156 ARG A O 1
ATOM 1321 N N . LYS A 1 157 ? -1.802 1.031 1.499 1.00 97.62 157 LYS A N 1
ATOM 1322 C CA . LYS A 1 157 ? -1.064 -0.110 0.915 1.00 97.62 157 LYS A CA 1
ATOM 1323 C C . LYS A 1 157 ? -1.803 -1.428 1.124 1.00 97.62 157 LYS A C 1
ATOM 1325 O O . LYS A 1 157 ? -1.978 -2.196 0.182 1.00 97.62 157 LYS A O 1
ATOM 1330 N N . LEU A 1 158 ? -2.282 -1.678 2.345 1.00 97.06 158 LEU A N 1
ATOM 1331 C CA . LEU A 1 158 ? -3.053 -2.882 2.647 1.00 97.06 158 LEU A CA 1
ATOM 1332 C C . LEU A 1 158 ? -4.342 -2.952 1.814 1.00 97.06 158 LEU A C 1
ATOM 1334 O O . LEU A 1 158 ? -4.670 -4.006 1.271 1.00 97.06 158 LEU A O 1
ATOM 1338 N N . ALA A 1 159 ? -5.051 -1.828 1.673 1.00 97.75 159 ALA A N 1
ATOM 1339 C CA . ALA A 1 159 ? -6.273 -1.753 0.877 1.00 97.75 159 ALA A CA 1
ATOM 1340 C C . ALA A 1 159 ? -6.047 -1.994 -0.621 1.00 97.75 159 ALA A C 1
ATOM 1342 O O . ALA A 1 159 ? -6.944 -2.526 -1.279 1.00 97.75 159 ALA A O 1
ATOM 1343 N N . ALA A 1 160 ? -4.869 -1.660 -1.154 1.00 97.50 160 ALA A N 1
ATOM 1344 C CA . ALA A 1 160 ? -4.574 -1.765 -2.584 1.00 97.50 160 ALA A CA 1
ATOM 1345 C C . ALA A 1 160 ? -4.693 -3.211 -3.091 1.00 97.50 160 ALA A C 1
ATOM 1347 O O . ALA A 1 160 ? -5.099 -3.441 -4.223 1.00 97.50 160 ALA A O 1
ATOM 1348 N N . LYS A 1 161 ? -4.435 -4.200 -2.225 1.00 96.00 161 LYS A N 1
ATOM 1349 C CA . LYS A 1 161 ? -4.596 -5.632 -2.533 1.00 96.00 161 LYS A CA 1
ATOM 1350 C C . LYS A 1 161 ? -6.050 -6.066 -2.744 1.00 96.00 161 LYS A C 1
ATOM 1352 O O . LYS A 1 161 ? -6.302 -7.108 -3.338 1.00 96.00 161 LYS A O 1
ATOM 1357 N N . HIS A 1 162 ? -6.996 -5.298 -2.205 1.00 96.62 162 HIS A N 1
ATOM 1358 C CA . HIS A 1 162 ? -8.424 -5.634 -2.131 1.00 96.62 162 HIS A CA 1
ATOM 1359 C C . HIS A 1 162 ? -9.304 -4.617 -2.843 1.00 96.62 162 HIS A C 1
ATOM 1361 O O . HIS A 1 162 ? -10.517 -4.602 -2.642 1.00 96.62 162 HIS A O 1
ATOM 1367 N N . THR A 1 163 ? -8.701 -3.729 -3.626 1.00 95.94 163 THR A N 1
ATOM 1368 C CA . THR A 1 163 ? -9.391 -2.676 -4.370 1.00 95.94 163 THR A C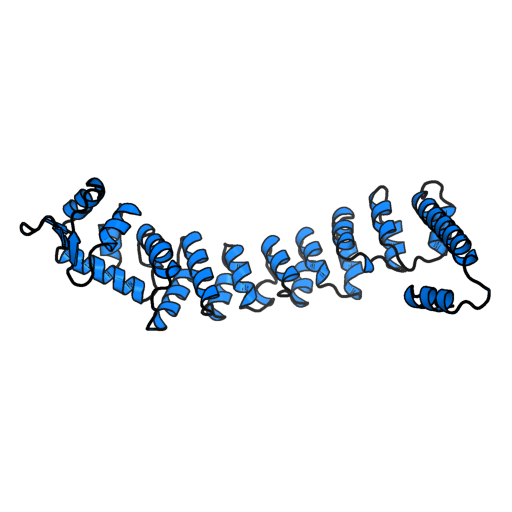A 1
ATOM 1369 C C . THR A 1 163 ? -8.888 -2.629 -5.805 1.00 95.94 163 THR A C 1
ATOM 1371 O O . THR A 1 163 ? -8.108 -3.471 -6.237 1.00 95.94 163 THR A O 1
ATOM 1374 N N . VAL A 1 164 ? -9.420 -1.680 -6.569 1.00 95.38 164 VAL A N 1
ATOM 1375 C CA . VAL A 1 164 ? -9.047 -1.441 -7.962 1.00 95.38 164 VAL A CA 1
ATOM 1376 C C . VAL A 1 164 ? -8.082 -0.261 -8.039 1.00 95.38 164 VAL A C 1
ATOM 1378 O O . VAL A 1 164 ? -8.177 0.670 -7.235 1.00 95.38 164 VAL A O 1
ATOM 1381 N N . ALA A 1 165 ? -7.193 -0.281 -9.031 1.00 95.94 165 ALA A N 1
ATOM 1382 C CA . ALA A 1 165 ? -6.142 0.720 -9.207 1.00 95.94 165 ALA A CA 1
ATOM 1383 C C . ALA A 1 165 ? -6.689 2.158 -9.321 1.00 95.94 165 ALA A C 1
ATOM 1385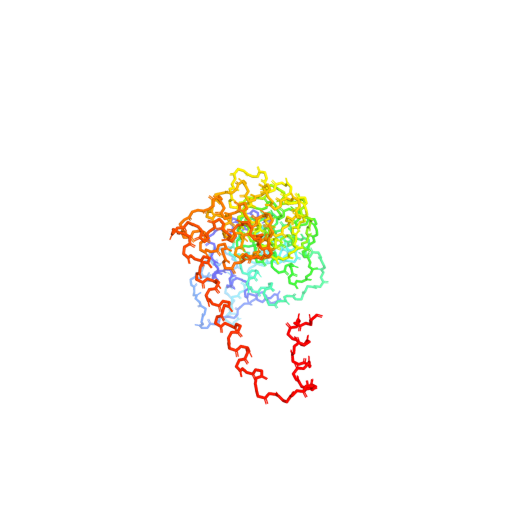 O O . ALA A 1 165 ? -6.071 3.102 -8.831 1.00 95.94 165 ALA A O 1
ATOM 1386 N N . SER A 1 166 ? -7.913 2.317 -9.843 1.00 95.75 166 SER A N 1
ATOM 1387 C CA . SER A 1 166 ? -8.594 3.613 -9.964 1.00 95.75 166 SER A CA 1
ATOM 1388 C C . SER A 1 166 ? -8.838 4.350 -8.651 1.00 95.75 166 SER A C 1
ATOM 1390 O O . SER A 1 166 ? -9.084 5.552 -8.656 1.00 95.75 166 SER A O 1
ATOM 1392 N N . MET A 1 167 ? -8.747 3.664 -7.510 1.00 96.88 167 MET A N 1
ATOM 1393 C CA . MET A 1 167 ? -8.818 4.310 -6.198 1.00 96.88 167 MET A CA 1
ATOM 1394 C C . MET A 1 167 ? -7.579 5.163 -5.875 1.00 96.88 167 MET A C 1
ATOM 1396 O O . MET A 1 167 ? -7.640 5.956 -4.939 1.00 96.88 167 MET A O 1
ATOM 1400 N N . TYR A 1 168 ? -6.490 5.013 -6.638 1.00 97.50 168 TYR A N 1
ATOM 1401 C CA . TYR A 1 168 ? -5.169 5.589 -6.361 1.00 97.50 168 TYR A CA 1
ATOM 1402 C C . TYR A 1 168 ? -4.652 6.512 -7.473 1.00 97.50 168 TYR A C 1
ATOM 1404 O O . TYR A 1 168 ? -3.492 6.915 -7.449 1.00 97.50 168 TYR A O 1
ATOM 1412 N N . TRP A 1 169 ? -5.486 6.881 -8.449 1.00 95.44 169 TRP A N 1
ATOM 1413 C CA . TRP A 1 169 ? -5.090 7.817 -9.513 1.00 95.44 169 TRP A CA 1
ATOM 1414 C C . TRP A 1 169 ? -4.596 9.168 -8.977 1.00 95.44 169 TRP A C 1
ATOM 1416 O O . TRP A 1 169 ? -3.700 9.769 -9.557 1.00 95.44 169 TRP A O 1
ATOM 1426 N N . GLU A 1 170 ? -5.151 9.613 -7.849 1.00 94.25 170 GLU A N 1
ATOM 1427 C CA . GLU A 1 170 ? -4.770 10.848 -7.149 1.00 94.25 170 GLU A CA 1
ATOM 1428 C C . GLU A 1 170 ? -3.819 10.589 -5.965 1.00 94.25 170 GLU A C 1
ATOM 1430 O O . GLU A 1 170 ? -3.642 11.458 -5.113 1.00 94.25 170 GLU A O 1
ATOM 1435 N N . GLU A 1 171 ? -3.245 9.386 -5.850 1.00 97.56 171 GLU A N 1
ATOM 1436 C CA . GLU A 1 171 ? -2.271 9.106 -4.797 1.00 97.56 171 GLU A CA 1
ATOM 1437 C C . GLU A 1 171 ? -1.022 9.972 -4.982 1.00 97.56 171 GLU A C 1
ATOM 1439 O O . GLU A 1 171 ? -0.519 10.141 -6.093 1.00 97.56 171 GLU A O 1
ATOM 1444 N N . THR A 1 172 ? -0.520 10.505 -3.872 1.00 96.56 172 THR A N 1
ATOM 1445 C CA . THR A 1 172 ? 0.668 11.363 -3.837 1.00 96.56 172 THR A CA 1
ATOM 1446 C C . THR A 1 172 ? 1.749 10.843 -2.898 1.00 96.56 172 THR A C 1
ATOM 1448 O O . THR A 1 172 ? 2.873 11.337 -2.912 1.00 96.56 172 THR A O 1
ATOM 1451 N N . ASP A 1 173 ? 1.448 9.824 -2.093 1.00 98.00 173 ASP A N 1
ATOM 1452 C CA . ASP A 1 173 ? 2.423 9.188 -1.219 1.00 98.00 173 ASP A CA 1
ATOM 1453 C C . ASP A 1 173 ? 3.327 8.235 -2.012 1.00 98.00 173 ASP A C 1
ATOM 1455 O O . ASP A 1 173 ? 2.885 7.207 -2.536 1.00 98.00 173 ASP A O 1
ATOM 1459 N N . TYR A 1 174 ? 4.617 8.571 -2.080 1.00 97.69 174 TYR A N 1
ATOM 1460 C CA . TYR A 1 174 ? 5.607 7.825 -2.859 1.00 97.69 174 TYR A CA 1
ATOM 1461 C C . TYR A 1 174 ? 5.726 6.367 -2.428 1.00 97.69 174 TYR A C 1
ATOM 1463 O O . TYR A 1 174 ? 5.936 5.494 -3.270 1.00 97.69 174 TYR A O 1
ATOM 1471 N N . ASP A 1 175 ? 5.589 6.081 -1.131 1.00 97.88 175 ASP A N 1
ATOM 1472 C CA . ASP A 1 175 ? 5.707 4.716 -0.642 1.00 97.88 175 ASP A CA 1
ATOM 1473 C C . ASP A 1 175 ? 4.487 3.883 -1.045 1.00 97.88 175 ASP A C 1
ATOM 1475 O O . ASP A 1 175 ? 4.631 2.686 -1.297 1.00 97.88 175 ASP A O 1
ATOM 1479 N N . VAL A 1 176 ? 3.293 4.485 -1.111 1.00 98.38 176 VAL A N 1
ATOM 1480 C CA . VAL A 1 176 ? 2.084 3.817 -1.623 1.00 98.38 176 VAL A CA 1
ATOM 1481 C C . VAL A 1 176 ? 2.210 3.561 -3.124 1.00 98.38 176 VAL A C 1
ATOM 1483 O O . VAL A 1 176 ? 1.991 2.433 -3.559 1.00 98.38 176 VAL A O 1
ATOM 1486 N N . ILE A 1 177 ? 2.620 4.563 -3.908 1.00 98.25 177 ILE A N 1
ATOM 1487 C CA . ILE A 1 177 ? 2.799 4.432 -5.364 1.00 98.25 177 ILE A CA 1
ATOM 1488 C C . ILE A 1 177 ? 3.842 3.359 -5.678 1.00 98.25 177 ILE A C 1
ATOM 1490 O O . ILE A 1 177 ? 3.559 2.423 -6.428 1.00 98.25 177 ILE A O 1
ATOM 1494 N N . ARG A 1 178 ? 5.023 3.439 -5.047 1.00 97.56 178 ARG A N 1
ATOM 1495 C CA . ARG A 1 178 ? 6.087 2.440 -5.201 1.00 97.56 178 ARG A CA 1
ATOM 1496 C C . ARG A 1 178 ? 5.574 1.044 -4.860 1.00 97.56 178 ARG A C 1
ATOM 1498 O O . ARG A 1 178 ? 5.753 0.121 -5.648 1.00 97.56 178 ARG A O 1
ATOM 1505 N N . TYR A 1 179 ? 4.863 0.905 -3.738 1.00 98.12 179 TYR A N 1
ATOM 1506 C CA . TYR A 1 179 ? 4.256 -0.362 -3.341 1.00 98.12 179 TYR A CA 1
ATOM 1507 C C . TYR A 1 179 ? 3.298 -0.908 -4.410 1.00 98.12 179 TYR A C 1
ATOM 1509 O O . TYR A 1 179 ? 3.364 -2.092 -4.743 1.00 98.12 179 TYR A O 1
ATOM 1517 N N . MET A 1 180 ? 2.425 -0.066 -4.968 1.00 98.12 180 MET A N 1
ATOM 1518 C CA . MET A 1 180 ? 1.479 -0.489 -6.000 1.00 98.12 180 MET A CA 1
ATOM 1519 C C . MET A 1 180 ? 2.172 -0.948 -7.283 1.00 98.12 180 MET A C 1
ATOM 1521 O O . MET A 1 180 ? 1.772 -1.962 -7.855 1.00 98.12 180 MET A O 1
ATOM 1525 N N . VAL A 1 181 ? 3.204 -0.230 -7.723 1.00 97.00 181 VAL A N 1
ATOM 1526 C CA . VAL A 1 181 ? 3.971 -0.569 -8.928 1.00 97.00 181 VAL A CA 1
ATOM 1527 C C . VAL A 1 181 ? 4.735 -1.881 -8.732 1.00 97.00 181 VAL A C 1
ATOM 1529 O O . VAL A 1 181 ? 4.569 -2.813 -9.517 1.00 97.00 181 VAL A O 1
ATOM 1532 N N . GLU A 1 182 ? 5.494 -2.008 -7.640 1.00 95.81 182 GLU A N 1
ATOM 1533 C CA . GLU A 1 182 ? 6.295 -3.204 -7.335 1.00 95.81 182 GLU A CA 1
ATOM 1534 C C . GLU A 1 182 ? 5.439 -4.471 -7.181 1.00 95.81 182 GLU A C 1
ATOM 1536 O O . GLU A 1 182 ? 5.862 -5.565 -7.557 1.00 95.81 182 GLU A O 1
ATOM 1541 N N . ASN A 1 183 ? 4.215 -4.333 -6.660 1.00 96.94 183 ASN A N 1
ATOM 1542 C CA . ASN A 1 183 ? 3.294 -5.452 -6.446 1.00 96.94 183 ASN A CA 1
ATOM 1543 C C . ASN A 1 183 ? 2.312 -5.671 -7.609 1.00 96.94 183 ASN A C 1
ATOM 1545 O O . ASN A 1 183 ? 1.403 -6.490 -7.475 1.00 96.94 183 ASN A O 1
ATOM 1549 N N . LYS A 1 184 ? 2.485 -4.978 -8.746 1.00 96.44 184 LYS A N 1
ATOM 1550 C CA . LYS A 1 184 ? 1.614 -5.090 -9.935 1.00 96.44 184 LYS A CA 1
ATOM 1551 C C . LYS A 1 184 ? 0.132 -4.817 -9.629 1.00 96.44 184 LYS A C 1
ATOM 1553 O O . LYS A 1 184 ? -0.756 -5.472 -10.168 1.00 96.44 184 LYS A O 1
ATOM 1558 N N . LEU A 1 185 ? -0.117 -3.868 -8.728 1.00 97.12 185 LEU A N 1
ATOM 1559 C CA . LEU A 1 185 ? -1.450 -3.393 -8.342 1.00 97.12 185 LEU A CA 1
ATOM 1560 C C . LEU A 1 185 ? -1.843 -2.110 -9.085 1.00 97.12 185 LEU A C 1
ATOM 1562 O O . LEU A 1 185 ? -3.021 -1.769 -9.133 1.00 97.12 185 LEU A O 1
ATOM 1566 N N . ALA A 1 186 ? -0.861 -1.389 -9.630 1.00 97.38 186 ALA A N 1
ATOM 1567 C CA . ALA A 1 186 ? -1.089 -0.263 -10.524 1.00 97.38 186 ALA A CA 1
ATOM 1568 C C . ALA A 1 186 ? -1.311 -0.749 -11.964 1.00 97.38 186 ALA A C 1
ATOM 1570 O O . ALA A 1 186 ? -0.730 -1.750 -12.386 1.00 97.38 186 ALA A O 1
ATOM 1571 N N . ASP A 1 187 ? -2.138 -0.022 -12.711 1.00 94.69 187 ASP A N 1
ATOM 1572 C CA . ASP A 1 187 ? -2.440 -0.301 -14.112 1.00 94.69 187 ASP A CA 1
ATOM 1573 C C . ASP A 1 187 ? -2.030 0.862 -15.028 1.00 94.69 187 ASP A C 1
ATOM 1575 O O . ASP A 1 187 ? -1.463 1.869 -14.597 1.00 94.69 187 ASP A O 1
ATOM 1579 N N . ARG A 1 188 ? -2.332 0.725 -16.320 1.00 94.44 188 ARG A N 1
ATOM 1580 C CA . ARG A 1 188 ? -2.072 1.761 -17.321 1.00 94.44 188 ARG A CA 1
ATOM 1581 C C . ARG A 1 188 ? -2.740 3.100 -16.981 1.00 94.44 188 ARG A C 1
ATOM 1583 O O . ARG A 1 188 ? -2.153 4.150 -17.226 1.00 94.44 188 ARG A O 1
ATOM 1590 N N . LEU A 1 189 ? -3.936 3.093 -16.396 1.00 95.56 189 LEU A N 1
ATOM 1591 C CA . LEU A 1 189 ? -4.631 4.333 -16.051 1.00 95.56 189 LEU A CA 1
ATOM 1592 C C . LEU A 1 189 ? -3.929 5.047 -14.891 1.00 95.56 189 LEU A C 1
ATOM 1594 O O . LEU A 1 189 ? -3.841 6.271 -14.904 1.00 95.56 189 LEU A O 1
ATOM 1598 N N . CYS A 1 190 ? -3.335 4.315 -13.940 1.00 97.12 190 CYS A N 1
ATOM 1599 C CA . CYS A 1 190 ? -2.443 4.927 -12.949 1.00 97.12 190 CYS A CA 1
ATOM 1600 C C . CYS A 1 190 ? -1.303 5.707 -13.617 1.00 97.12 190 CYS A C 1
ATOM 1602 O O . CYS A 1 190 ? -1.065 6.850 -13.237 1.00 97.12 190 CYS A O 1
ATOM 1604 N N . PHE A 1 191 ? -0.650 5.147 -14.642 1.00 97.56 191 PHE A N 1
ATOM 1605 C CA . PHE A 1 191 ? 0.383 5.868 -15.392 1.00 97.56 191 PHE A CA 1
ATOM 1606 C C . PHE A 1 191 ? -0.148 7.162 -16.012 1.00 97.56 191 PHE A C 1
ATOM 1608 O O . PHE A 1 191 ? 0.441 8.220 -15.818 1.00 97.56 191 PHE A O 1
ATOM 1615 N N . GLU A 1 192 ? -1.283 7.102 -16.713 1.00 96.62 192 GLU A N 1
ATOM 1616 C CA . GLU A 1 192 ? -1.865 8.260 -17.407 1.00 96.62 192 GLU A CA 1
ATOM 1617 C C . GLU A 1 192 ? -2.230 9.423 -16.476 1.00 96.62 192 GLU A C 1
ATOM 1619 O O . GLU A 1 192 ? -2.313 10.573 -16.927 1.00 96.62 192 GLU A O 1
ATOM 1624 N N . HIS A 1 193 ? -2.457 9.131 -15.195 1.00 97.50 193 HIS A N 1
ATOM 1625 C CA . HIS A 1 193 ? -2.660 10.122 -14.146 1.00 97.50 193 HIS A CA 1
ATOM 1626 C C . HIS A 1 193 ? -1.333 10.576 -13.522 1.00 97.50 193 HIS A C 1
ATOM 1628 O O . HIS A 1 193 ? -1.063 11.776 -13.464 1.00 97.50 193 HIS A O 1
ATOM 1634 N N . TRP A 1 194 ? -0.475 9.644 -13.108 1.00 98.06 194 TRP A N 1
ATOM 1635 C CA . TRP A 1 194 ? 0.771 9.944 -12.398 1.00 98.06 194 TRP A CA 1
ATOM 1636 C C . TRP A 1 194 ? 1.816 10.646 -13.269 1.00 98.06 194 TRP A C 1
ATOM 1638 O O . TRP A 1 194 ? 2.504 11.539 -12.779 1.00 98.06 194 TRP A O 1
ATOM 1648 N N . VAL A 1 195 ? 1.889 10.339 -14.568 1.00 97.25 195 VAL A N 1
ATOM 1649 C CA . VAL A 1 195 ? 2.813 11.005 -15.506 1.00 97.25 195 VAL A CA 1
ATOM 1650 C C . VAL A 1 195 ? 2.508 12.498 -15.682 1.00 97.25 195 VAL A C 1
ATOM 1652 O O . V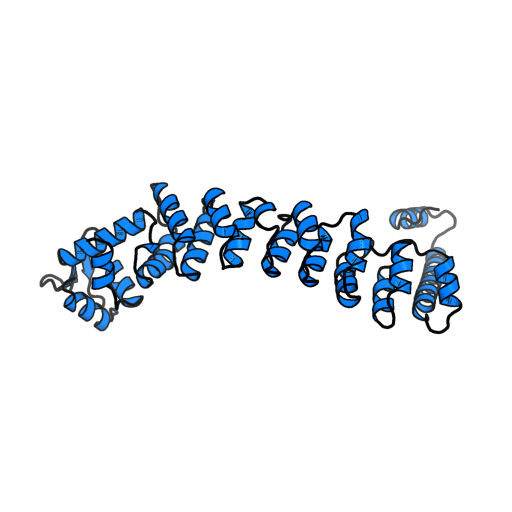AL A 1 195 ? 3.377 13.266 -16.082 1.00 97.25 195 VAL A O 1
ATOM 1655 N N . LYS A 1 196 ? 1.285 12.935 -15.355 1.00 96.50 196 LYS A N 1
ATOM 1656 C CA . LYS A 1 196 ? 0.859 14.344 -15.405 1.00 96.50 196 LYS A CA 1
ATOM 1657 C C . LYS A 1 196 ? 1.041 15.073 -14.073 1.00 96.50 196 LYS A C 1
ATOM 1659 O O . LYS A 1 196 ? 0.723 16.256 -13.995 1.00 96.50 196 LYS A O 1
ATOM 1664 N N . SER A 1 197 ? 1.506 14.382 -13.030 1.00 97.19 197 SER A N 1
ATOM 1665 C CA . SER A 1 197 ? 1.778 14.998 -11.731 1.00 97.19 197 SER A CA 1
ATOM 1666 C C . SER A 1 197 ? 2.793 16.125 -11.884 1.00 97.19 197 SER A C 1
ATOM 1668 O O . SER A 1 197 ? 3.740 15.991 -12.657 1.00 97.19 197 SER A O 1
ATOM 1670 N N . GLU A 1 198 ? 2.644 17.212 -11.128 1.00 96.12 198 GLU A N 1
ATOM 1671 C CA . GLU A 1 198 ? 3.671 18.259 -11.028 1.00 96.12 198 GLU A CA 1
ATOM 1672 C C . GLU A 1 198 ? 4.931 17.739 -10.316 1.00 96.12 198 GLU A C 1
ATOM 1674 O O . GLU A 1 198 ? 6.041 18.210 -10.574 1.00 96.12 198 GLU A O 1
ATOM 1679 N N . ASP A 1 199 ? 4.775 16.699 -9.496 1.00 97.19 199 ASP A N 1
ATOM 1680 C CA . ASP A 1 199 ? 5.852 16.038 -8.775 1.00 97.19 199 ASP A CA 1
ATOM 1681 C C . ASP A 1 199 ? 6.618 15.061 -9.674 1.00 97.19 199 ASP A C 1
ATOM 1683 O O . ASP A 1 199 ? 6.106 14.020 -10.100 1.00 97.19 199 ASP A O 1
ATOM 1687 N N . GLU A 1 200 ? 7.879 15.391 -9.936 1.00 97.00 200 GLU A N 1
ATOM 1688 C CA . GLU A 1 200 ? 8.778 14.585 -10.756 1.00 97.00 200 GLU A CA 1
ATOM 1689 C C . GLU A 1 200 ? 9.019 13.179 -10.187 1.00 97.00 200 GLU A C 1
ATOM 1691 O O . GLU A 1 200 ? 9.146 12.225 -10.954 1.00 97.00 200 GLU A O 1
ATOM 1696 N N . THR A 1 201 ? 9.010 13.019 -8.861 1.00 97.19 201 THR A N 1
ATOM 1697 C CA . THR A 1 201 ? 9.195 11.716 -8.207 1.00 97.19 201 THR A CA 1
ATOM 1698 C C . THR A 1 201 ? 8.041 10.780 -8.547 1.00 97.19 201 THR A C 1
ATOM 1700 O O . THR A 1 201 ? 8.257 9.608 -8.849 1.00 97.19 201 THR A O 1
ATOM 1703 N N . ILE A 1 202 ? 6.811 11.301 -8.564 1.00 97.94 202 ILE A N 1
ATOM 1704 C CA . ILE A 1 202 ? 5.617 10.539 -8.954 1.00 97.94 202 ILE A CA 1
ATOM 1705 C C . ILE A 1 202 ? 5.695 10.145 -10.431 1.00 97.94 202 ILE A C 1
ATOM 1707 O O . ILE A 1 202 ? 5.460 8.980 -10.765 1.00 97.94 202 ILE A O 1
ATOM 1711 N N . ARG A 1 203 ? 6.087 11.083 -11.308 1.00 98.00 203 ARG A N 1
ATOM 1712 C CA . ARG A 1 203 ? 6.296 10.784 -12.734 1.00 98.00 203 ARG A CA 1
ATOM 1713 C C . ARG A 1 203 ? 7.327 9.664 -12.907 1.00 98.00 203 ARG A C 1
ATOM 1715 O O . ARG A 1 203 ? 7.047 8.686 -13.596 1.00 98.00 203 ARG A O 1
ATOM 1722 N N . ALA A 1 204 ? 8.471 9.742 -12.226 1.00 97.88 204 ALA A N 1
ATOM 1723 C CA . ALA A 1 204 ? 9.525 8.727 -12.284 1.00 97.88 204 ALA A CA 1
ATOM 1724 C C . ALA A 1 204 ? 9.074 7.357 -11.745 1.00 97.88 204 ALA A C 1
ATOM 1726 O O . ALA A 1 204 ? 9.350 6.331 -12.365 1.00 97.88 204 ALA A O 1
ATOM 1727 N N . LEU A 1 205 ? 8.335 7.322 -10.630 1.00 97.44 205 LEU A N 1
ATOM 1728 C CA . LEU A 1 205 ? 7.798 6.079 -10.060 1.00 97.44 205 LEU A CA 1
ATOM 1729 C C . LEU A 1 205 ? 6.796 5.380 -10.986 1.00 97.44 205 LEU A C 1
ATOM 1731 O O . LEU A 1 205 ? 6.650 4.162 -10.911 1.00 97.44 205 LEU A O 1
ATOM 1735 N N . SER A 1 206 ? 6.134 6.122 -11.876 1.00 96.94 206 SER A N 1
ATOM 1736 C CA . SER A 1 206 ? 5.214 5.550 -12.863 1.00 96.94 206 SER A CA 1
ATOM 1737 C C . SER A 1 206 ? 5.915 4.823 -14.018 1.00 96.94 206 SER A C 1
ATOM 1739 O O . SER A 1 206 ? 5.264 4.060 -14.727 1.00 96.94 206 SER A O 1
ATOM 1741 N N . ALA A 1 207 ? 7.233 4.998 -14.192 1.00 97.00 207 ALA A N 1
ATOM 1742 C CA . ALA A 1 207 ? 7.984 4.483 -15.338 1.00 97.00 207 ALA A CA 1
ATOM 1743 C C . ALA A 1 207 ? 7.752 2.993 -15.661 1.00 97.00 207 ALA A C 1
ATOM 1745 O O . ALA A 1 207 ? 7.553 2.688 -16.833 1.00 97.00 207 ALA A O 1
ATOM 1746 N N . PRO A 1 208 ? 7.684 2.058 -14.691 1.00 95.69 208 PRO A N 1
ATOM 1747 C CA . PRO A 1 208 ? 7.470 0.641 -15.006 1.00 95.69 208 PRO A CA 1
ATOM 1748 C C . PRO A 1 208 ? 6.121 0.321 -15.676 1.00 95.69 208 PRO A C 1
ATOM 1750 O O . PRO A 1 208 ? 5.916 -0.801 -16.130 1.00 95.69 208 PRO A O 1
ATOM 1753 N N . LEU A 1 209 ? 5.193 1.282 -15.711 1.00 96.25 209 LEU A N 1
ATOM 1754 C CA . LEU A 1 209 ? 3.881 1.179 -16.356 1.00 96.25 209 LEU A CA 1
ATOM 1755 C C . LEU A 1 209 ? 3.855 1.804 -17.766 1.00 96.25 209 LEU A C 1
ATOM 1757 O O . LEU A 1 209 ? 2.812 1.785 -18.423 1.00 96.25 209 LEU A O 1
ATOM 1761 N N . ALA A 1 210 ? 4.963 2.407 -18.209 1.00 96.38 210 ALA A N 1
ATOM 1762 C CA . ALA A 1 210 ? 5.074 3.058 -19.507 1.00 96.38 210 ALA A CA 1
ATOM 1763 C C . ALA A 1 210 ? 5.124 2.031 -20.648 1.00 96.38 210 ALA A C 1
ATOM 1765 O O . ALA A 1 210 ? 5.804 1.007 -20.554 1.00 96.38 210 ALA A O 1
ATOM 1766 N N . GLU A 1 211 ? 4.453 2.333 -21.758 1.00 95.69 211 GLU A N 1
ATOM 1767 C CA . GLU A 1 211 ? 4.619 1.601 -23.011 1.00 95.69 211 GLU A CA 1
ATOM 1768 C C . GLU A 1 211 ? 5.694 2.276 -23.874 1.00 95.69 211 GLU A C 1
ATOM 1770 O O . GLU A 1 211 ? 6.102 3.410 -23.619 1.00 95.69 211 GLU A O 1
ATOM 1775 N N . GLU A 1 212 ? 6.161 1.602 -24.931 1.00 95.12 212 GLU A N 1
ATOM 1776 C CA . GLU A 1 212 ? 7.276 2.083 -25.767 1.00 95.12 212 GLU A CA 1
ATOM 1777 C C . GLU A 1 212 ? 7.057 3.514 -26.304 1.00 95.12 212 GLU A C 1
ATOM 1779 O O . GLU A 1 212 ? 8.015 4.281 -26.421 1.00 95.12 212 GLU A O 1
ATOM 1784 N N . THR A 1 213 ? 5.806 3.899 -26.587 1.00 95.62 213 THR A N 1
ATOM 1785 C CA . THR A 1 213 ? 5.438 5.245 -27.057 1.00 95.62 213 THR A CA 1
ATOM 1786 C C . THR A 1 213 ? 5.498 6.319 -25.972 1.00 95.62 213 THR A C 1
ATOM 1788 O O . THR A 1 213 ? 5.634 7.495 -26.304 1.00 95.62 213 THR A O 1
ATOM 1791 N N . ASP A 1 214 ? 5.413 5.942 -24.695 1.00 96.94 214 ASP A N 1
ATOM 1792 C CA . ASP A 1 214 ? 5.425 6.879 -23.568 1.00 96.94 214 ASP A CA 1
ATOM 1793 C C . ASP A 1 214 ? 6.823 7.118 -23.002 1.00 96.94 214 ASP A C 1
ATOM 1795 O O . ASP A 1 214 ? 7.047 8.144 -22.362 1.00 96.94 214 ASP A O 1
ATOM 1799 N N . ILE A 1 215 ? 7.760 6.189 -23.229 1.00 96.75 215 ILE A N 1
ATOM 1800 C CA . ILE A 1 215 ? 9.117 6.247 -22.663 1.00 96.75 215 ILE A CA 1
ATOM 1801 C C . ILE A 1 215 ? 9.781 7.588 -22.978 1.00 96.75 215 ILE A C 1
ATOM 1803 O O . ILE A 1 215 ? 10.343 8.234 -22.099 1.00 96.75 215 ILE A O 1
ATOM 1807 N N . ASP A 1 216 ? 9.719 8.017 -24.237 1.00 96.50 216 ASP A N 1
ATOM 1808 C CA . ASP A 1 216 ? 10.374 9.247 -24.672 1.00 96.50 216 ASP A CA 1
ATOM 1809 C C . ASP A 1 216 ? 9.759 10.503 -24.034 1.00 96.50 216 ASP A C 1
ATOM 1811 O O . ASP A 1 216 ? 10.506 11.231 -23.375 1.00 96.50 216 ASP A O 1
ATOM 1815 N N . PRO A 1 217 ? 8.430 10.727 -24.127 1.00 97.12 217 PRO A N 1
ATOM 1816 C CA . PRO A 1 217 ? 7.756 11.800 -23.398 1.00 97.12 217 PRO A CA 1
ATOM 1817 C C . PRO A 1 217 ? 8.023 11.796 -21.891 1.00 97.12 217 PRO A C 1
ATOM 1819 O O . PRO A 1 217 ? 8.255 12.854 -21.307 1.00 97.12 217 PRO A O 1
ATOM 1822 N N . LEU A 1 218 ? 8.012 10.617 -21.258 1.00 97.88 218 LEU A N 1
ATOM 1823 C CA . LEU A 1 218 ? 8.288 10.485 -19.832 1.00 97.88 218 LEU A CA 1
ATOM 1824 C C . LEU A 1 218 ? 9.700 10.972 -19.519 1.00 97.88 218 LEU A C 1
ATOM 1826 O O . LEU A 1 218 ? 9.851 11.868 -18.695 1.00 97.88 218 LEU A O 1
ATOM 1830 N N . LEU A 1 219 ? 10.723 10.426 -20.181 1.00 96.69 219 LEU A N 1
ATOM 1831 C CA . LEU A 1 219 ? 12.117 10.804 -19.937 1.00 96.69 219 LEU A CA 1
ATOM 1832 C C . LEU A 1 219 ? 12.353 12.297 -20.195 1.00 96.69 219 LEU A C 1
ATOM 1834 O O . LEU A 1 219 ? 13.113 12.931 -19.466 1.00 96.69 219 LEU A O 1
ATOM 1838 N N . ASP A 1 220 ? 11.696 12.873 -21.202 1.00 95.38 220 ASP A N 1
ATOM 1839 C CA . ASP A 1 220 ? 11.792 14.299 -21.528 1.00 95.38 220 ASP A CA 1
ATOM 1840 C C . ASP A 1 220 ? 11.094 15.201 -20.488 1.00 95.38 220 ASP A C 1
ATOM 1842 O O . ASP A 1 220 ? 11.468 16.363 -20.343 1.00 95.38 220 ASP A O 1
ATOM 1846 N N . SER A 1 221 ? 10.151 14.664 -19.704 1.00 96.12 221 SER A N 1
ATOM 1847 C CA . SER A 1 221 ? 9.485 15.367 -18.591 1.00 96.12 221 SER A CA 1
ATOM 1848 C C . SER A 1 221 ? 10.255 15.348 -17.258 1.00 96.12 221 SER A C 1
ATOM 1850 O O . SER A 1 221 ? 9.825 15.971 -16.279 1.00 96.12 221 SER A O 1
ATOM 1852 N N . LEU A 1 222 ? 11.354 14.594 -17.191 1.00 96.88 222 LEU A N 1
ATOM 1853 C CA . LEU A 1 222 ? 12.190 14.428 -16.002 1.00 96.88 222 LEU A CA 1
ATOM 1854 C C . LEU A 1 222 ? 13.472 15.257 -16.128 1.00 96.88 222 LEU A C 1
ATOM 1856 O O . LEU A 1 222 ? 13.977 15.474 -17.232 1.00 96.88 222 LEU A O 1
ATOM 1860 N N . SER A 1 223 ? 14.046 15.658 -14.996 1.00 94.38 223 SER A N 1
ATOM 1861 C CA . SER A 1 223 ? 15.435 16.105 -14.928 1.00 94.38 223 SER A CA 1
ATOM 1862 C C . SER A 1 223 ? 16.380 14.985 -15.372 1.00 94.38 223 SER A C 1
ATOM 1864 O O . SER A 1 223 ? 16.030 13.802 -15.364 1.00 94.38 223 SER A O 1
ATOM 1866 N N . ASP A 1 224 ? 17.603 15.347 -15.761 1.00 91.75 224 ASP A N 1
ATOM 1867 C CA . ASP A 1 224 ? 18.599 14.356 -16.178 1.00 91.75 224 ASP A CA 1
ATOM 1868 C C . ASP A 1 224 ? 18.898 13.340 -15.062 1.00 91.75 224 ASP A C 1
ATOM 1870 O O . ASP A 1 224 ? 19.067 12.159 -15.349 1.00 91.75 224 ASP A O 1
ATOM 1874 N N . GLU A 1 225 ? 18.901 13.771 -13.798 1.00 90.50 225 GLU A N 1
ATOM 1875 C CA . GLU A 1 225 ? 19.148 12.904 -12.641 1.00 90.50 225 GLU A CA 1
ATOM 1876 C C . GLU A 1 225 ? 18.042 11.851 -12.467 1.00 90.50 225 GLU A C 1
ATOM 1878 O O . GLU A 1 225 ? 18.326 10.651 -12.432 1.00 90.50 225 GLU A O 1
ATOM 1883 N N . SER A 1 226 ? 16.770 12.263 -12.456 1.00 93.88 226 SER A N 1
ATOM 1884 C CA . SER A 1 226 ? 15.652 11.317 -12.343 1.00 93.88 226 SER A CA 1
ATOM 1885 C C . SER A 1 226 ? 15.519 10.424 -13.574 1.00 93.88 226 SER A C 1
ATOM 1887 O O . SER A 1 226 ? 15.220 9.237 -13.442 1.00 93.88 226 SER A O 1
ATOM 1889 N N . ALA A 1 227 ? 15.770 10.958 -14.775 1.00 94.38 227 ALA A N 1
ATOM 1890 C CA . ALA A 1 227 ? 15.774 10.164 -16.000 1.00 94.38 227 ALA A CA 1
ATOM 1891 C C . ALA A 1 227 ? 16.823 9.045 -15.925 1.00 94.38 227 ALA A C 1
ATOM 1893 O O . ALA A 1 227 ? 16.528 7.901 -16.262 1.00 94.38 227 ALA A O 1
ATOM 1894 N N . ILE A 1 228 ? 18.026 9.334 -15.425 1.00 91.38 228 ILE A N 1
ATOM 1895 C CA . ILE A 1 228 ? 19.064 8.318 -15.205 1.00 91.38 228 ILE A CA 1
ATOM 1896 C C . ILE A 1 228 ? 18.607 7.282 -14.189 1.00 91.38 228 ILE A C 1
ATOM 1898 O O . ILE A 1 228 ? 18.770 6.091 -14.437 1.00 91.38 228 ILE A O 1
ATOM 1902 N N . GLN A 1 229 ? 18.004 7.706 -13.079 1.00 91.38 229 GLN A N 1
ATOM 1903 C CA . GLN A 1 229 ? 17.504 6.779 -12.066 1.00 91.38 229 GLN A CA 1
ATOM 1904 C C . GLN A 1 229 ? 16.431 5.831 -12.627 1.00 91.38 229 GLN A C 1
ATOM 1906 O O . GLN A 1 229 ? 16.429 4.641 -12.304 1.00 91.38 229 GLN A O 1
ATOM 1911 N N . VAL A 1 230 ? 15.552 6.329 -13.501 1.00 94.94 230 VAL A N 1
ATOM 1912 C CA . VAL A 1 230 ? 14.589 5.502 -14.241 1.00 94.94 230 VAL A CA 1
ATOM 1913 C C . VAL A 1 230 ? 15.312 4.520 -15.164 1.00 94.94 230 VAL A C 1
ATOM 1915 O O . VAL A 1 230 ? 14.999 3.331 -15.153 1.00 94.94 230 VAL A O 1
ATOM 1918 N N . LEU A 1 231 ? 16.307 4.982 -15.924 1.00 93.88 231 LEU A N 1
ATOM 1919 C CA . LEU A 1 231 ? 17.054 4.150 -16.874 1.00 93.88 231 LEU A CA 1
ATOM 1920 C C . LEU A 1 231 ? 17.940 3.099 -16.192 1.00 93.88 231 LEU A C 1
ATOM 1922 O O . LEU A 1 231 ? 18.125 2.023 -16.746 1.00 93.88 231 LEU A O 1
ATOM 1926 N N . PHE A 1 232 ? 18.435 3.351 -14.979 1.00 91.31 232 PHE A N 1
ATOM 1927 C CA . PHE A 1 232 ? 19.129 2.339 -14.174 1.00 91.31 232 PHE A CA 1
ATOM 1928 C C . PHE A 1 232 ? 18.253 1.121 -13.889 1.00 91.31 232 PHE A C 1
ATOM 1930 O O . PHE A 1 232 ? 18.749 -0.004 -13.858 1.00 91.31 232 PHE A O 1
ATOM 1937 N N . ASN A 1 233 ? 16.958 1.354 -13.687 1.00 91.06 233 ASN A N 1
ATOM 1938 C CA . ASN A 1 233 ? 15.982 0.301 -13.436 1.00 91.06 233 ASN A CA 1
ATOM 1939 C C . ASN A 1 233 ? 15.395 -0.288 -14.732 1.00 91.06 233 ASN A C 1
ATOM 1941 O O . ASN A 1 233 ? 14.741 -1.323 -14.665 1.00 91.06 233 ASN A O 1
ATOM 1945 N N . ASN A 1 234 ? 15.631 0.351 -15.886 1.00 92.69 234 ASN A N 1
ATOM 1946 C CA . ASN A 1 234 ? 15.113 -0.041 -17.203 1.00 92.69 234 ASN A CA 1
ATOM 1947 C C . ASN A 1 234 ? 16.206 0.112 -18.291 1.00 92.69 234 ASN A C 1
ATOM 1949 O O . ASN A 1 234 ? 16.064 0.917 -19.223 1.00 92.69 234 ASN A O 1
ATOM 1953 N N . PRO A 1 235 ? 17.353 -0.586 -18.168 1.00 91.00 235 PRO A N 1
ATOM 1954 C CA . PRO A 1 235 ? 18.506 -0.377 -19.047 1.00 91.00 235 PRO A CA 1
ATOM 1955 C C . PRO A 1 235 ? 18.205 -0.691 -20.519 1.00 91.00 235 PRO A C 1
ATOM 1957 O O . PRO A 1 235 ? 18.778 -0.076 -21.418 1.00 91.00 235 PRO A O 1
ATOM 1960 N N . GLU A 1 236 ? 17.265 -1.596 -20.788 1.00 91.31 236 GLU A N 1
ATOM 1961 C CA . GLU A 1 236 ? 16.822 -1.982 -22.128 1.00 91.31 236 GLU A CA 1
ATOM 1962 C C . GLU A 1 236 ? 16.135 -0.850 -22.906 1.00 91.31 236 GLU A C 1
ATOM 1964 O O . GLU A 1 236 ? 15.964 -0.944 -24.126 1.00 91.31 236 GLU A O 1
ATOM 1969 N N . TRP A 1 237 ? 15.756 0.241 -22.233 1.00 94.19 237 TRP A N 1
ATOM 1970 C CA . TRP A 1 237 ? 15.211 1.421 -22.899 1.00 94.19 237 TRP A CA 1
ATOM 1971 C C . TRP A 1 237 ? 16.289 2.173 -23.679 1.00 94.19 237 TRP A C 1
ATOM 1973 O O . TRP A 1 237 ? 15.975 2.809 -24.687 1.00 94.19 237 TRP A O 1
ATOM 1983 N N . VAL A 1 238 ? 17.560 2.073 -23.279 1.00 92.00 238 VAL A N 1
ATOM 1984 C CA . VAL A 1 238 ? 18.684 2.797 -23.885 1.00 92.00 238 VAL A CA 1
ATOM 1985 C C . VAL A 1 238 ? 19.148 2.116 -25.181 1.00 92.00 238 VAL A C 1
ATOM 1987 O O . VAL A 1 238 ? 20.246 1.573 -25.276 1.00 92.00 238 VAL A O 1
ATOM 1990 N N . LYS A 1 239 ? 18.321 2.167 -26.229 1.00 91.69 239 LYS A N 1
ATOM 1991 C CA . LYS A 1 239 ? 18.615 1.536 -27.528 1.00 91.69 239 LYS A CA 1
ATOM 1992 C C . LYS A 1 239 ? 18.386 2.453 -28.729 1.00 91.69 239 LYS A C 1
ATOM 1994 O O . LYS A 1 239 ? 17.572 3.381 -28.674 1.00 91.69 239 LYS A O 1
ATOM 1999 N N . GLY A 1 240 ? 19.094 2.193 -29.829 1.00 89.50 240 GLY A N 1
ATOM 2000 C CA . GLY A 1 240 ? 18.834 2.811 -31.132 1.00 89.50 240 GLY A CA 1
ATOM 2001 C C . GLY A 1 240 ? 18.820 4.343 -31.104 1.00 89.50 240 GLY A C 1
ATOM 2002 O O . GLY A 1 240 ? 19.694 4.995 -30.532 1.00 89.50 240 GLY A O 1
ATOM 2003 N N . LYS A 1 241 ? 17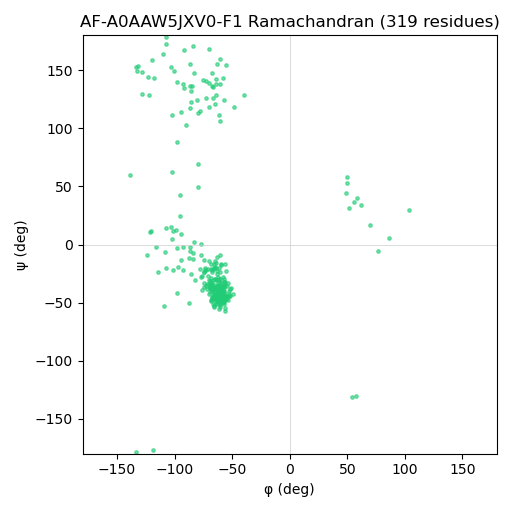.783 4.945 -31.703 1.00 90.25 241 LYS A N 1
ATOM 2004 C CA . LYS A 1 241 ? 17.616 6.410 -31.752 1.00 90.25 241 LYS A CA 1
ATOM 2005 C C . LYS A 1 241 ? 17.458 7.046 -30.366 1.00 90.25 241 LYS A C 1
ATOM 2007 O O . LYS A 1 241 ? 17.916 8.172 -30.174 1.00 90.25 241 LYS A O 1
ATOM 2012 N N . ARG A 1 242 ? 16.855 6.342 -29.399 1.00 92.06 242 ARG A N 1
ATOM 2013 C CA . ARG A 1 242 ? 16.696 6.841 -28.023 1.00 92.06 242 ARG A CA 1
ATOM 2014 C C . ARG A 1 242 ? 18.048 6.968 -27.333 1.00 92.06 242 ARG A C 1
ATOM 2016 O O . ARG A 1 242 ? 18.324 8.006 -26.743 1.00 92.06 242 ARG A O 1
ATOM 2023 N N . ALA A 1 243 ? 18.916 5.967 -27.484 1.00 89.44 243 ALA A N 1
ATOM 2024 C CA . ALA A 1 243 ? 20.282 6.011 -26.968 1.00 89.44 243 ALA A CA 1
ATOM 2025 C C . ALA A 1 243 ? 21.049 7.238 -27.497 1.00 89.44 243 ALA A C 1
ATOM 2027 O O . ALA A 1 243 ? 21.654 7.971 -26.718 1.00 89.44 243 ALA A O 1
ATOM 2028 N N . VAL A 1 244 ? 20.958 7.512 -28.805 1.00 88.12 244 VAL A N 1
ATOM 2029 C CA . VAL A 1 244 ? 21.564 8.704 -29.431 1.00 88.12 244 VAL A CA 1
ATOM 2030 C C . VAL A 1 244 ? 20.993 10.001 -28.846 1.00 88.12 244 VAL A C 1
ATOM 2032 O O . VAL A 1 244 ? 21.751 10.921 -28.538 1.00 88.12 244 VAL A O 1
ATOM 2035 N N . ARG A 1 245 ? 19.665 10.087 -28.671 1.00 90.12 245 ARG A N 1
ATOM 2036 C CA . ARG A 1 245 ? 19.012 11.270 -28.085 1.00 90.12 245 ARG A CA 1
ATOM 2037 C C . ARG A 1 245 ? 19.494 11.519 -26.656 1.00 90.12 245 ARG A C 1
ATOM 2039 O O . ARG A 1 245 ? 19.909 12.631 -26.345 1.00 90.12 245 ARG A O 1
ATOM 2046 N N . LEU A 1 246 ? 19.488 10.481 -25.820 1.00 89.94 246 LEU A N 1
ATOM 2047 C CA . LEU A 1 246 ? 19.941 10.541 -24.429 1.00 89.94 246 LEU A CA 1
ATOM 2048 C C . LEU A 1 246 ? 21.424 10.922 -24.332 1.00 89.94 246 LEU A C 1
ATOM 2050 O O . LEU A 1 246 ? 21.779 11.778 -23.527 1.00 89.94 246 LEU A O 1
ATOM 2054 N N . TRP A 1 247 ? 22.276 10.361 -25.197 1.00 86.25 247 TRP A N 1
ATOM 2055 C CA . TRP A 1 247 ? 23.702 10.696 -25.272 1.00 86.25 247 TRP A CA 1
ATOM 2056 C C . TRP A 1 247 ? 23.952 12.181 -25.556 1.00 86.25 247 TRP A C 1
ATOM 2058 O O . TRP A 1 247 ? 24.798 12.811 -24.921 1.00 86.25 247 TRP A O 1
ATOM 2068 N N . ARG A 1 248 ? 23.211 12.746 -26.516 1.00 86.56 248 ARG A N 1
ATOM 2069 C CA . ARG A 1 248 ? 23.340 14.158 -26.898 1.00 86.56 248 ARG A CA 1
ATOM 2070 C C . ARG A 1 248 ? 22.768 15.096 -25.841 1.00 86.56 248 ARG A C 1
ATOM 2072 O O . ARG A 1 248 ? 23.338 16.159 -25.622 1.00 86.56 248 ARG A O 1
ATOM 2079 N N . ARG A 1 249 ? 21.677 14.692 -25.184 1.00 88.19 249 ARG A N 1
ATOM 2080 C CA . ARG A 1 249 ? 21.055 15.445 -24.090 1.00 88.19 249 ARG A CA 1
ATOM 2081 C C . ARG A 1 249 ? 21.961 15.504 -22.859 1.00 88.19 249 ARG A C 1
ATOM 2083 O O . ARG A 1 249 ? 22.147 16.578 -22.300 1.00 88.19 249 ARG A O 1
ATOM 2090 N N . MET A 1 250 ? 22.533 14.372 -22.450 1.00 85.69 250 MET A N 1
ATOM 2091 C CA . MET A 1 250 ? 23.252 14.268 -21.181 1.00 85.69 250 MET A CA 1
ATOM 2092 C C . MET A 1 250 ? 24.753 14.544 -21.332 1.00 85.69 250 MET A C 1
ATOM 2094 O O . MET A 1 250 ? 25.424 14.036 -22.235 1.00 85.69 250 MET A O 1
ATOM 2098 N N . GLY A 1 251 ? 25.300 15.349 -20.420 1.00 79.38 251 GLY A N 1
ATOM 2099 C CA . GLY A 1 251 ? 26.726 15.683 -20.345 1.00 79.38 251 GLY A CA 1
ATOM 2100 C C . GLY A 1 251 ? 27.445 15.019 -19.167 1.00 79.38 251 GLY A C 1
ATOM 2101 O O . GLY A 1 251 ? 26.825 14.406 -18.302 1.00 79.38 251 GLY A O 1
ATOM 2102 N N . GLY A 1 252 ? 28.773 15.154 -19.117 1.00 81.00 252 GLY A N 1
ATOM 2103 C CA . GLY A 1 252 ? 29.575 14.806 -17.936 1.00 81.00 252 GLY A CA 1
ATOM 2104 C C . GLY A 1 252 ? 29.430 13.352 -17.466 1.00 81.00 252 GLY A C 1
ATOM 2105 O O . GLY A 1 252 ? 29.563 12.414 -18.254 1.00 81.00 252 GLY A O 1
ATOM 2106 N N . GLU A 1 253 ? 29.189 13.164 -16.168 1.00 79.94 253 GLU A N 1
ATOM 2107 C CA . GLU A 1 253 ? 29.055 11.839 -15.545 1.00 79.94 253 GLU A CA 1
ATOM 2108 C C . GLU A 1 253 ? 27.802 11.086 -16.009 1.00 79.94 253 GLU A C 1
ATOM 2110 O O . GLU A 1 253 ? 27.846 9.872 -16.208 1.00 79.94 253 GLU A O 1
ATOM 2115 N N . ASN A 1 254 ? 26.715 11.801 -16.297 1.00 82.00 254 ASN A N 1
ATOM 2116 C CA . ASN A 1 254 ? 25.450 11.226 -16.760 1.00 82.00 254 ASN A CA 1
ATOM 2117 C C . ASN A 1 254 ? 25.613 10.466 -18.084 1.00 82.00 254 ASN A C 1
ATOM 2119 O O . ASN A 1 254 ? 25.091 9.366 -18.277 1.00 82.00 254 ASN A O 1
ATOM 2123 N N . ARG A 1 255 ? 26.442 11.015 -18.974 1.00 83.19 255 ARG A N 1
ATOM 2124 C CA . ARG A 1 255 ? 26.809 10.401 -20.253 1.00 83.19 255 ARG A CA 1
ATOM 2125 C C . ARG A 1 255 ? 27.550 9.067 -20.075 1.00 83.19 255 ARG A C 1
ATOM 2127 O O . ARG A 1 255 ? 27.344 8.135 -20.853 1.00 83.19 255 ARG A O 1
ATOM 2134 N N . ARG A 1 256 ? 28.384 8.949 -19.033 1.00 80.44 256 ARG A N 1
ATOM 2135 C CA . ARG A 1 256 ? 29.098 7.704 -18.691 1.00 80.44 256 ARG A CA 1
ATOM 2136 C C . ARG A 1 256 ? 28.130 6.608 -18.242 1.00 80.44 256 ARG A C 1
ATOM 2138 O O . ARG A 1 256 ? 28.317 5.448 -18.608 1.00 80.44 256 ARG A O 1
ATOM 2145 N N . TRP A 1 257 ? 27.101 6.973 -17.482 1.00 80.94 257 TRP A N 1
ATOM 2146 C CA . TRP A 1 257 ? 26.084 6.026 -17.031 1.00 80.94 257 TRP A CA 1
ATOM 2147 C C . TRP A 1 257 ? 25.268 5.471 -18.190 1.00 80.94 257 TRP A C 1
ATOM 2149 O O . TRP A 1 257 ? 25.250 4.257 -18.376 1.00 80.94 257 TRP A O 1
ATOM 2159 N N . ILE A 1 258 ? 24.698 6.341 -19.032 1.00 84.06 258 ILE A N 1
ATOM 2160 C CA . ILE A 1 258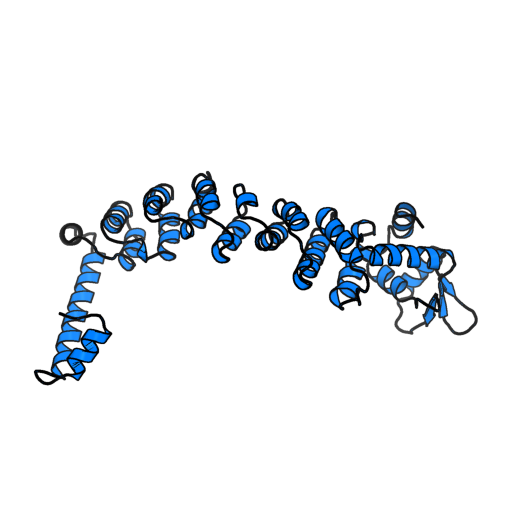 ? 23.914 5.907 -20.198 1.00 84.06 258 ILE A CA 1
ATOM 2161 C C . ILE A 1 258 ? 24.727 4.961 -21.080 1.00 84.06 258 ILE A C 1
ATOM 2163 O O . ILE A 1 258 ? 24.218 3.910 -21.459 1.00 84.06 258 ILE A O 1
ATOM 2167 N N . MET A 1 259 ? 25.999 5.279 -21.358 1.00 82.00 259 MET A N 1
ATOM 2168 C CA . MET A 1 259 ? 26.869 4.434 -22.184 1.00 82.00 259 MET A CA 1
ATOM 2169 C C . MET A 1 259 ? 26.909 2.976 -21.745 1.00 82.00 259 MET A C 1
ATOM 2171 O O . MET A 1 259 ?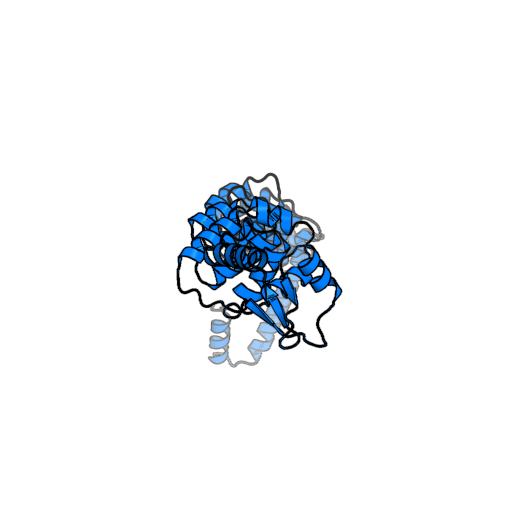 26.986 2.094 -22.598 1.00 82.00 259 MET A O 1
ATOM 2175 N N . SER A 1 260 ? 26.879 2.728 -20.439 1.00 80.00 260 SER A N 1
ATOM 2176 C CA . SER A 1 260 ? 26.970 1.375 -19.890 1.00 80.00 260 SER A CA 1
ATOM 2177 C C . SER A 1 260 ? 25.744 0.526 -20.253 1.00 80.00 260 SER A C 1
ATOM 2179 O O . SER A 1 260 ? 25.837 -0.698 -20.284 1.00 80.00 260 SER A O 1
ATOM 2181 N N . PHE A 1 261 ? 24.628 1.175 -20.596 1.00 82.50 261 PHE A N 1
ATOM 2182 C CA . PHE A 1 261 ? 23.359 0.555 -20.974 1.00 82.50 261 PHE A CA 1
ATOM 2183 C C . PHE A 1 261 ? 23.034 0.694 -22.466 1.00 82.50 261 PHE A C 1
ATOM 2185 O O . PHE A 1 261 ? 22.062 0.112 -22.925 1.00 82.50 261 PHE A O 1
ATOM 2192 N N . MET A 1 262 ? 23.824 1.447 -23.243 1.00 86.94 262 MET A N 1
ATOM 2193 C CA . MET A 1 262 ? 23.531 1.674 -24.662 1.00 86.94 262 MET A CA 1
ATOM 2194 C C . MET A 1 262 ? 23.644 0.391 -25.489 1.00 86.94 262 MET A C 1
ATOM 2196 O O . MET A 1 262 ? 24.717 -0.230 -25.537 1.00 86.94 262 MET A O 1
ATOM 2200 N N . TRP A 1 263 ? 22.565 0.094 -26.214 1.00 82.44 263 TRP A N 1
ATOM 2201 C CA . TRP A 1 263 ? 22.453 -0.945 -27.238 1.00 82.44 263 TRP A CA 1
ATOM 2202 C C . TRP A 1 263 ? 22.102 -0.367 -28.615 1.00 82.44 263 TRP A C 1
ATOM 2204 O O . TRP A 1 263 ? 21.576 0.742 -28.725 1.00 82.44 263 TRP A O 1
ATOM 2214 N N . ASP A 1 264 ? 22.397 -1.130 -29.670 1.00 84.69 264 ASP A N 1
ATOM 2215 C CA . ASP A 1 264 ? 22.053 -0.818 -31.068 1.00 84.69 264 ASP A CA 1
ATOM 2216 C C . ASP A 1 264 ? 22.424 0.614 -31.490 1.00 84.69 264 ASP A C 1
ATOM 2218 O O . ASP A 1 264 ? 21.637 1.345 -32.094 1.00 84.69 264 ASP A O 1
ATOM 2222 N N . VAL A 1 265 ? 23.628 1.046 -31.106 1.00 83.19 265 VAL A N 1
ATOM 2223 C CA . VAL A 1 265 ? 24.116 2.403 -31.362 1.00 83.19 265 VAL A CA 1
ATOM 2224 C C . VAL A 1 265 ? 24.451 2.564 -32.851 1.00 83.19 265 VAL A C 1
ATOM 2226 O O . VAL A 1 265 ? 25.242 1.774 -33.360 1.00 83.19 265 VAL A O 1
ATOM 2229 N N . PRO A 1 266 ? 23.910 3.577 -33.555 1.00 85.38 266 PRO A N 1
ATOM 2230 C CA . PRO A 1 266 ? 24.241 3.820 -34.959 1.00 85.38 266 PRO A CA 1
ATOM 2231 C C . PRO A 1 266 ? 25.712 4.196 -35.169 1.00 85.38 266 PRO A C 1
ATOM 2233 O O . PRO A 1 266 ? 26.253 5.000 -34.405 1.00 85.38 266 PRO A O 1
ATOM 2236 N N . ASP A 1 267 ? 26.306 3.719 -36.268 1.00 86.81 267 ASP A N 1
ATOM 2237 C CA . ASP A 1 267 ? 27.697 4.010 -36.656 1.00 86.81 267 ASP A CA 1
ATOM 2238 C C . ASP A 1 267 ? 27.998 5.510 -36.676 1.00 86.81 267 ASP A C 1
ATOM 2240 O O . ASP A 1 267 ? 29.035 5.941 -36.180 1.00 86.81 267 ASP A O 1
ATOM 2244 N N . SER A 1 268 ? 27.044 6.330 -37.130 1.00 85.19 268 SER A N 1
ATOM 2245 C CA . SER A 1 268 ?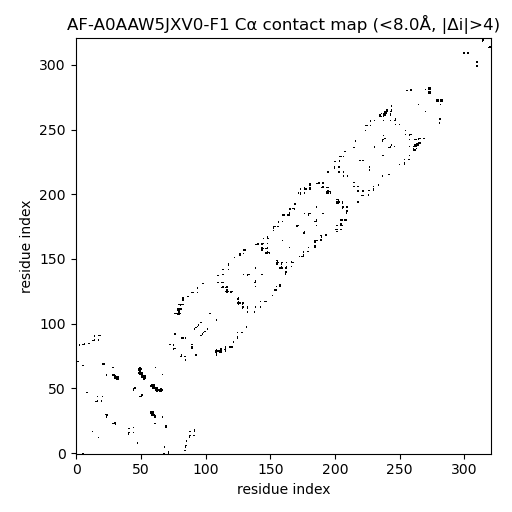 27.198 7.786 -37.168 1.00 85.19 268 SER A CA 1
ATOM 2246 C C . SER A 1 268 ? 27.511 8.394 -35.798 1.00 85.19 268 SER A C 1
ATOM 2248 O O . SER A 1 268 ? 28.255 9.366 -35.718 1.00 85.19 268 SER A O 1
ATOM 2250 N N . LEU A 1 269 ? 26.950 7.846 -34.708 1.00 83.25 269 LEU A N 1
ATOM 2251 C CA . LEU A 1 269 ? 27.262 8.335 -33.363 1.00 83.25 269 LEU A CA 1
ATOM 2252 C C . LEU A 1 269 ? 28.661 7.889 -32.928 1.00 83.25 269 LEU A C 1
ATOM 2254 O O . LEU A 1 269 ? 29.360 8.636 -32.244 1.00 83.25 269 LEU A O 1
ATOM 2258 N N . ILE A 1 270 ? 29.066 6.676 -33.308 1.00 83.88 270 ILE A N 1
ATOM 2259 C CA . ILE A 1 270 ? 30.401 6.152 -33.016 1.00 83.88 270 ILE A CA 1
ATOM 2260 C C . ILE A 1 270 ? 31.453 7.021 -33.713 1.00 83.88 270 ILE A C 1
ATOM 2262 O O . ILE A 1 270 ? 32.393 7.470 -33.062 1.00 83.88 270 ILE A O 1
ATOM 2266 N N . GLU A 1 271 ? 31.259 7.318 -34.998 1.00 85.81 271 GLU A N 1
ATOM 2267 C CA . GLU A 1 271 ? 32.128 8.196 -35.787 1.00 85.81 271 GLU A CA 1
ATOM 2268 C C . GLU A 1 271 ? 32.203 9.611 -35.200 1.00 85.81 271 GLU A C 1
ATOM 2270 O O . GLU A 1 271 ? 33.300 10.116 -34.956 1.00 85.81 271 GLU A O 1
ATOM 2275 N N . GLU A 1 272 ? 31.049 10.222 -34.900 1.00 82.56 272 GLU A N 1
ATOM 2276 C CA . GLU A 1 272 ? 30.953 11.536 -34.244 1.00 82.56 272 GLU A CA 1
ATOM 2277 C C . GLU A 1 272 ? 31.747 11.556 -32.930 1.00 82.56 272 GLU A C 1
ATOM 2279 O O . GLU A 1 272 ? 32.517 12.476 -32.656 1.00 82.56 272 GLU A O 1
ATOM 2284 N N . SER A 1 273 ? 31.610 10.500 -32.129 1.00 80.00 273 SER A N 1
ATOM 2285 C CA . SER A 1 273 ? 32.240 10.421 -30.813 1.00 80.00 273 SER A CA 1
ATOM 2286 C C . SER A 1 273 ? 33.741 10.161 -30.880 1.00 80.00 273 SER A C 1
ATOM 2288 O O . SER A 1 273 ? 34.477 10.670 -30.041 1.00 80.00 273 SER A O 1
ATOM 2290 N N . LEU A 1 274 ? 34.210 9.408 -31.876 1.00 80.88 274 LEU A N 1
ATOM 2291 C CA . LEU A 1 274 ? 35.638 9.195 -32.125 1.00 80.88 274 LEU A CA 1
ATOM 2292 C C . LEU A 1 274 ? 36.336 10.461 -32.638 1.00 80.88 274 LEU A C 1
ATOM 2294 O O . LEU A 1 274 ? 37.519 10.658 -32.360 1.00 80.88 274 LEU A O 1
ATOM 2298 N N . ALA A 1 275 ? 35.617 11.315 -33.371 1.00 82.69 275 ALA A N 1
ATOM 2299 C CA . ALA A 1 275 ? 36.139 12.586 -33.864 1.00 82.69 275 ALA A CA 1
ATOM 2300 C C . ALA A 1 275 ? 36.296 13.642 -32.754 1.00 82.69 275 ALA A C 1
ATOM 2302 O O . ALA A 1 275 ? 37.084 14.577 -32.904 1.00 82.69 275 ALA A O 1
ATOM 2303 N N . GLU A 1 276 ? 35.578 13.501 -31.636 1.00 77.81 276 GLU A N 1
ATOM 2304 C CA . GLU A 1 276 ? 35.588 14.463 -30.537 1.00 77.81 276 GLU A CA 1
ATOM 2305 C C . GLU A 1 276 ? 36.458 13.977 -29.353 1.00 77.81 276 GLU A C 1
ATOM 2307 O O . GLU A 1 276 ? 36.058 13.073 -28.615 1.00 77.81 276 GLU A O 1
ATOM 2312 N N . PRO A 1 277 ? 37.614 14.616 -29.064 1.00 65.00 277 PRO A N 1
ATOM 2313 C CA . PRO A 1 277 ? 38.559 14.147 -28.037 1.00 65.00 277 PRO A CA 1
ATOM 2314 C C . PRO A 1 277 ? 37.988 14.058 -26.613 1.00 65.00 277 PRO A C 1
ATOM 2316 O O . PRO A 1 277 ? 38.570 13.409 -25.745 1.00 65.00 277 PRO A O 1
ATOM 2319 N N . ARG A 1 278 ? 36.862 14.733 -26.348 1.00 65.81 278 ARG A N 1
ATOM 2320 C CA . ARG A 1 278 ? 36.193 14.758 -25.039 1.00 65.81 278 ARG A CA 1
ATOM 2321 C C . ARG A 1 278 ? 35.267 13.560 -24.800 1.00 65.81 278 ARG A C 1
ATOM 2323 O O . ARG A 1 278 ? 34.905 13.327 -23.651 1.00 65.81 278 ARG A O 1
ATOM 2330 N N . ASN A 1 279 ? 34.949 12.771 -25.829 1.00 72.62 279 ASN A N 1
ATOM 2331 C CA . ASN A 1 279 ? 34.094 11.580 -25.741 1.00 72.62 279 ASN A CA 1
ATOM 2332 C C . ASN A 1 279 ? 34.919 10.287 -25.581 1.00 72.62 279 ASN A C 1
ATOM 2334 O O . ASN A 1 279 ? 34.623 9.252 -26.183 1.00 72.62 279 ASN A O 1
ATOM 2338 N N . TRP A 1 280 ? 35.958 10.335 -24.737 1.00 73.25 280 TRP A N 1
ATOM 2339 C CA . TRP A 1 280 ? 36.898 9.228 -24.501 1.00 73.25 280 TRP A CA 1
ATOM 2340 C C . TRP A 1 280 ? 36.219 7.923 -24.072 1.00 73.25 280 TRP A C 1
ATOM 2342 O O . TRP A 1 280 ? 36.779 6.841 -24.247 1.00 73.25 280 TRP A O 1
ATOM 2352 N N . GLN A 1 281 ? 35.014 8.009 -23.514 1.00 78.38 281 GLN A N 1
ATOM 2353 C CA . GLN A 1 281 ? 34.269 6.865 -23.021 1.00 78.38 281 GLN A CA 1
ATOM 2354 C C . GLN A 1 281 ? 33.901 5.891 -24.168 1.00 78.38 281 GLN A C 1
ATOM 2356 O O . GLN A 1 281 ? 34.033 4.681 -23.986 1.00 78.38 281 GLN A O 1
ATOM 2361 N N . ILE A 1 282 ? 33.536 6.379 -25.370 1.00 80.25 282 ILE A N 1
ATOM 2362 C CA . ILE A 1 282 ? 33.231 5.500 -26.524 1.00 80.25 282 ILE A CA 1
ATOM 2363 C C . ILE A 1 282 ? 34.515 4.842 -27.026 1.00 80.25 282 ILE A C 1
ATOM 2365 O O . ILE A 1 282 ? 34.541 3.630 -27.239 1.00 80.25 282 ILE A O 1
ATOM 2369 N N . SER A 1 283 ? 35.606 5.605 -27.117 1.00 80.12 283 SER A N 1
ATOM 2370 C CA . SER A 1 283 ? 36.930 5.071 -27.450 1.00 80.12 283 SER A CA 1
ATOM 2371 C C . SER A 1 283 ? 37.368 3.976 -26.469 1.00 80.12 283 SER A C 1
ATOM 2373 O O . SER A 1 283 ? 37.896 2.950 -26.893 1.00 80.12 283 SER A O 1
ATOM 2375 N N . SER A 1 284 ? 37.096 4.145 -25.169 1.00 83.25 284 SER A N 1
ATOM 2376 C CA . SER A 1 284 ? 37.371 3.130 -24.143 1.00 83.25 284 SER A CA 1
ATOM 2377 C C . SER A 1 284 ? 36.575 1.846 -24.383 1.00 83.25 284 SER A C 1
ATOM 2379 O O . SER A 1 284 ? 37.159 0.763 -24.403 1.00 83.25 284 SER A O 1
ATOM 2381 N N . ARG A 1 285 ? 35.261 1.954 -24.630 1.00 84.62 285 ARG A N 1
ATOM 2382 C CA . ARG A 1 285 ? 34.392 0.795 -24.902 1.00 84.62 285 ARG A CA 1
ATOM 2383 C C . ARG A 1 285 ? 34.793 0.065 -26.193 1.00 84.62 285 ARG A C 1
ATOM 2385 O O . ARG A 1 285 ? 34.751 -1.162 -26.248 1.00 84.62 285 ARG A O 1
ATOM 2392 N N . LEU A 1 286 ? 35.241 0.791 -27.220 1.00 86.75 286 LEU A N 1
ATOM 2393 C CA . LEU A 1 286 ? 35.765 0.198 -28.456 1.00 86.75 286 LEU A CA 1
ATOM 2394 C C . LEU A 1 286 ? 37.113 -0.504 -28.255 1.00 86.75 286 LEU A C 1
ATOM 2396 O O . LEU A 1 286 ? 37.350 -1.560 -28.842 1.00 86.75 286 LEU A O 1
ATOM 2400 N N . GLU A 1 287 ? 37.993 0.034 -27.412 1.00 87.38 287 GLU A N 1
ATOM 2401 C CA . GLU A 1 287 ? 39.254 -0.630 -27.073 1.00 87.38 287 GLU A CA 1
ATOM 2402 C C . GLU A 1 287 ? 39.011 -1.900 -26.236 1.00 87.38 287 GLU A C 1
ATOM 2404 O O . GLU A 1 287 ? 39.670 -2.919 -26.448 1.00 87.38 287 GLU A O 1
ATOM 2409 N N . GLU A 1 288 ? 38.020 -1.892 -25.338 1.00 88.56 288 GLU A N 1
ATOM 2410 C CA . GLU A 1 288 ? 37.541 -3.102 -24.656 1.00 88.56 288 GLU A CA 1
ATOM 2411 C C . GLU A 1 288 ? 37.009 -4.139 -25.650 1.00 88.56 288 GLU A C 1
ATOM 2413 O O . GLU A 1 288 ? 37.403 -5.306 -25.588 1.00 88.56 288 GLU A O 1
ATOM 2418 N N . TYR A 1 289 ? 36.188 -3.717 -26.617 1.00 88.44 289 TYR A N 1
ATOM 2419 C CA . TYR A 1 289 ? 35.698 -4.587 -27.686 1.00 88.44 289 TYR A CA 1
ATOM 2420 C C . TYR A 1 289 ? 36.847 -5.196 -28.501 1.00 88.44 289 TYR A C 1
ATOM 2422 O O . TYR A 1 289 ? 36.904 -6.410 -28.701 1.00 88.44 289 TYR A O 1
ATOM 2430 N N . LYS A 1 290 ? 37.829 -4.387 -28.904 1.00 90.44 290 LYS A N 1
ATOM 2431 C CA . LYS A 1 290 ? 39.024 -4.851 -29.619 1.00 90.44 290 LYS A CA 1
ATOM 2432 C C . LYS A 1 290 ? 39.816 -5.881 -28.808 1.00 90.44 290 LYS A C 1
ATOM 2434 O O . LYS A 1 290 ? 40.207 -6.915 -29.353 1.00 90.44 290 LYS A O 1
ATOM 2439 N N . LYS A 1 291 ? 40.031 -5.647 -27.509 1.00 93.88 291 LYS A N 1
ATOM 2440 C CA . LYS A 1 291 ? 40.690 -6.613 -26.607 1.00 93.88 291 LYS A CA 1
ATOM 2441 C C . LYS A 1 291 ? 39.883 -7.902 -26.461 1.00 93.88 291 LYS A C 1
ATOM 2443 O O . LYS A 1 291 ? 40.469 -8.990 -26.444 1.00 93.88 291 LYS A O 1
ATOM 2448 N N . ALA A 1 292 ? 38.557 -7.804 -26.392 1.00 90.94 292 ALA A N 1
ATOM 2449 C CA . ALA A 1 292 ? 37.673 -8.963 -26.361 1.00 90.94 292 ALA A CA 1
ATOM 2450 C C . ALA A 1 292 ? 37.805 -9.785 -27.653 1.00 90.94 292 ALA A C 1
ATOM 2452 O O . ALA A 1 292 ? 38.048 -10.989 -27.577 1.00 90.94 292 ALA A O 1
ATOM 2453 N N . LEU A 1 293 ? 37.778 -9.143 -28.827 1.00 92.06 293 LEU A N 1
ATOM 2454 C CA . LEU A 1 293 ? 38.005 -9.808 -30.115 1.00 92.06 293 LEU A CA 1
ATOM 2455 C C . LEU A 1 293 ? 39.371 -10.504 -30.182 1.00 92.06 293 LEU A C 1
ATOM 2457 O O . LEU A 1 293 ? 39.456 -11.656 -30.604 1.00 92.06 293 LEU A O 1
ATOM 2461 N N . GLN A 1 294 ? 40.442 -9.847 -29.729 1.00 92.88 294 GLN A N 1
ATOM 2462 C CA . GLN A 1 294 ? 41.780 -10.449 -29.672 1.00 92.88 294 GLN A CA 1
ATOM 2463 C C . GLN A 1 294 ? 41.828 -11.665 -28.739 1.00 92.88 294 GLN A C 1
ATOM 2465 O O . GLN A 1 294 ? 42.457 -12.677 -29.059 1.00 92.88 294 GLN A O 1
ATOM 2470 N N . THR A 1 295 ? 41.147 -11.584 -27.595 1.00 93.19 295 THR A N 1
ATOM 2471 C CA . THR A 1 295 ? 41.056 -12.678 -26.622 1.00 93.19 295 THR A CA 1
ATOM 2472 C C . THR A 1 295 ? 40.293 -13.862 -27.203 1.00 93.19 295 THR A C 1
ATOM 2474 O O . THR A 1 295 ? 40.788 -14.988 -27.150 1.00 93.19 295 THR A O 1
ATOM 2477 N N . VAL A 1 296 ? 39.139 -13.614 -27.829 1.00 89.50 296 VAL A N 1
ATOM 2478 C CA . VAL A 1 296 ? 38.357 -14.634 -28.539 1.00 89.50 296 VAL A CA 1
ATOM 2479 C C . VAL A 1 296 ? 39.211 -15.285 -29.626 1.00 89.50 296 VAL A C 1
ATOM 2481 O O . VAL A 1 296 ? 39.362 -16.504 -29.631 1.00 89.50 296 VAL A O 1
ATOM 2484 N N . ALA A 1 297 ? 39.874 -14.493 -30.473 1.00 88.94 297 ALA A N 1
ATOM 2485 C CA . ALA A 1 297 ? 40.756 -15.005 -31.519 1.00 88.94 297 ALA A CA 1
ATOM 2486 C C . ALA A 1 297 ? 41.901 -15.869 -30.960 1.00 88.94 297 ALA A C 1
ATOM 2488 O O . ALA A 1 297 ? 42.262 -16.878 -31.565 1.00 88.94 297 ALA A O 1
ATOM 2489 N N . ARG A 1 298 ? 42.468 -15.513 -29.798 1.00 92.31 298 ARG A N 1
ATOM 2490 C CA . ARG A 1 298 ? 43.501 -16.311 -29.118 1.00 92.31 298 ARG A CA 1
ATOM 2491 C C . ARG A 1 298 ? 42.947 -17.635 -28.594 1.00 92.31 298 ARG A C 1
ATOM 2493 O O . ARG A 1 298 ? 43.581 -18.664 -28.813 1.00 92.31 298 ARG A O 1
ATOM 2500 N N . MET A 1 299 ? 41.791 -17.620 -27.933 1.00 89.81 299 MET A N 1
ATOM 2501 C CA . MET A 1 299 ? 41.147 -18.832 -27.407 1.00 89.81 299 MET A CA 1
ATOM 2502 C C . MET A 1 299 ? 40.717 -19.774 -28.530 1.00 89.81 299 MET A C 1
ATOM 2504 O O . MET A 1 299 ? 40.839 -20.991 -28.420 1.00 89.81 299 MET A O 1
ATOM 2508 N N . GLU A 1 300 ? 40.287 -19.222 -29.661 1.00 88.62 300 GLU A N 1
ATOM 2509 C CA . GLU A 1 300 ? 39.863 -20.010 -30.810 1.00 88.62 300 GLU A CA 1
ATOM 2510 C C . GLU A 1 300 ? 40.982 -20.818 -31.473 1.00 88.62 300 GLU A C 1
ATOM 2512 O O . GLU A 1 300 ? 40.679 -21.804 -32.147 1.00 88.62 300 GLU A O 1
ATOM 2517 N N . ARG A 1 301 ? 42.254 -20.456 -31.251 1.00 91.38 301 ARG A N 1
ATOM 2518 C CA . ARG A 1 301 ? 43.420 -21.221 -31.731 1.00 91.38 301 ARG A CA 1
ATOM 2519 C C . ARG A 1 301 ? 43.585 -22.572 -31.034 1.00 91.38 301 ARG A C 1
ATOM 2521 O O . ARG A 1 301 ? 44.300 -23.418 -31.554 1.00 91.38 301 ARG A O 1
ATOM 2528 N N . LEU A 1 302 ? 42.938 -22.784 -29.885 1.00 91.56 302 LEU A N 1
ATOM 2529 C CA . LEU A 1 302 ? 42.952 -24.075 -29.187 1.00 91.56 302 LEU A CA 1
ATOM 2530 C C . LEU A 1 302 ? 42.189 -25.163 -29.953 1.00 91.56 302 LEU A C 1
ATOM 2532 O O . LEU A 1 302 ? 42.398 -26.351 -29.718 1.00 91.56 302 LEU A O 1
ATOM 2536 N N . PHE A 1 303 ? 41.286 -24.776 -30.855 1.00 91.75 303 PHE A N 1
ATOM 2537 C CA . PHE A 1 303 ? 40.426 -25.710 -31.564 1.00 91.75 303 PHE A CA 1
ATOM 2538 C C . PHE A 1 303 ? 40.967 -26.040 -32.956 1.00 91.75 303 PHE A C 1
ATOM 2540 O O . PHE A 1 303 ? 41.388 -25.160 -33.705 1.00 91.75 303 PHE A O 1
ATOM 2547 N N . ALA A 1 304 ? 40.860 -27.311 -33.345 1.00 91.19 304 ALA A N 1
ATOM 2548 C CA . ALA A 1 304 ? 41.134 -27.740 -34.711 1.00 91.19 304 ALA A CA 1
ATOM 2549 C C . ALA A 1 304 ? 40.162 -27.101 -35.724 1.00 91.19 304 ALA A C 1
ATOM 2551 O O . ALA A 1 304 ? 39.015 -26.760 -35.402 1.00 91.19 304 ALA A O 1
ATOM 2552 N N . LYS A 1 305 ? 40.605 -26.992 -36.984 1.00 87.31 305 LYS A N 1
ATOM 2553 C CA . LYS A 1 305 ? 39.757 -26.570 -38.108 1.00 87.31 305 LYS A CA 1
ATOM 2554 C C . LYS A 1 305 ? 38.548 -27.515 -38.210 1.00 87.31 305 LYS A C 1
ATOM 2556 O O . LYS A 1 305 ? 38.722 -28.723 -38.293 1.00 87.31 305 LYS A O 1
ATOM 2561 N N . GLY A 1 306 ? 37.332 -26.966 -38.176 1.00 87.69 306 GLY A N 1
ATOM 2562 C CA . GLY A 1 306 ? 36.084 -27.748 -38.200 1.00 87.69 306 GLY A CA 1
ATOM 2563 C C . GLY A 1 306 ? 35.577 -28.245 -36.836 1.00 87.69 306 GLY A C 1
ATOM 2564 O O . GLY A 1 306 ? 34.575 -28.958 -36.800 1.00 87.69 306 GLY A O 1
ATOM 2565 N N . SER A 1 307 ? 36.214 -27.855 -35.721 1.00 91.88 307 SER A N 1
ATOM 2566 C CA . SER A 1 307 ? 35.815 -28.261 -34.364 1.00 91.88 307 SER A CA 1
ATOM 2567 C C . SER A 1 307 ? 34.315 -28.080 -34.098 1.00 91.88 307 SER A C 1
ATOM 2569 O O . SER A 1 307 ? 33.772 -26.971 -34.112 1.00 91.88 307 SER A O 1
ATOM 2571 N N . GLU A 1 308 ? 33.641 -29.194 -33.814 1.00 92.75 308 GLU A N 1
ATOM 2572 C CA . GLU A 1 308 ? 32.231 -29.216 -33.429 1.00 92.75 308 GLU A CA 1
ATOM 2573 C C . GLU A 1 308 ? 32.002 -28.517 -32.081 1.00 92.75 308 GLU A C 1
ATOM 2575 O O . GLU A 1 308 ? 31.024 -27.789 -31.920 1.00 92.75 308 GLU A O 1
ATOM 2580 N N . ILE A 1 309 ? 32.940 -28.664 -31.138 1.00 91.44 309 ILE A N 1
ATOM 2581 C CA . ILE A 1 309 ? 32.880 -28.010 -29.824 1.00 91.44 309 ILE A CA 1
ATOM 2582 C C . ILE A 1 309 ? 32.897 -26.487 -29.990 1.00 91.44 309 ILE A C 1
ATOM 2584 O O . ILE A 1 309 ? 32.062 -25.805 -29.398 1.00 91.44 309 ILE A O 1
ATOM 2588 N N . LYS A 1 310 ? 33.769 -25.952 -30.858 1.00 89.88 310 LYS A N 1
ATOM 2589 C CA . LYS A 1 310 ? 33.825 -24.512 -31.161 1.00 89.88 310 LYS A CA 1
ATOM 2590 C C . LYS A 1 310 ? 32.487 -24.001 -31.707 1.00 89.88 310 LYS A C 1
ATOM 2592 O O . LYS A 1 310 ? 31.987 -22.984 -31.232 1.00 89.88 310 LYS A O 1
ATOM 2597 N N . ARG A 1 311 ? 31.885 -24.719 -32.666 1.00 88.88 311 ARG A N 1
ATOM 2598 C CA . ARG A 1 311 ? 30.563 -24.373 -33.223 1.00 88.88 311 ARG A CA 1
ATOM 2599 C C . ARG A 1 311 ? 29.473 -24.378 -32.151 1.00 88.88 311 ARG A C 1
ATOM 2601 O O . ARG A 1 311 ? 28.714 -23.421 -32.056 1.00 88.88 311 ARG A O 1
ATOM 2608 N N . LYS A 1 312 ? 29.435 -25.409 -31.299 1.00 91.38 312 LYS A N 1
ATOM 2609 C CA . LYS A 1 312 ? 28.478 -25.495 -30.184 1.00 91.38 312 LYS A CA 1
ATOM 2610 C C . LYS A 1 312 ? 28.655 -24.355 -29.179 1.00 91.38 312 LYS A C 1
ATOM 2612 O O . LYS A 1 312 ? 27.660 -23.818 -28.705 1.00 91.38 312 LYS A O 1
ATOM 2617 N N . MET A 1 313 ? 29.891 -23.971 -28.856 1.00 87.62 313 MET A N 1
ATOM 2618 C CA . MET A 1 313 ? 30.163 -22.852 -27.945 1.00 87.62 313 MET A CA 1
ATOM 2619 C C . MET A 1 313 ? 29.713 -21.510 -28.531 1.00 87.62 313 MET A C 1
ATOM 2621 O O . MET A 1 313 ? 29.042 -20.755 -27.836 1.00 87.62 313 MET A O 1
ATOM 2625 N N . ARG A 1 314 ? 30.009 -21.243 -29.810 1.00 86.75 314 ARG A N 1
ATOM 2626 C CA . ARG A 1 314 ? 29.523 -20.052 -30.526 1.00 86.75 314 ARG A CA 1
ATOM 2627 C C . ARG A 1 314 ? 27.996 -19.965 -30.550 1.00 86.75 314 ARG A C 1
ATOM 2629 O O . ARG A 1 314 ? 27.442 -18.943 -30.163 1.00 86.75 314 ARG A O 1
ATOM 2636 N N . ALA A 1 315 ? 27.326 -21.062 -30.908 1.00 87.69 315 ALA A N 1
ATOM 2637 C CA . ALA A 1 315 ? 25.866 -21.132 -30.922 1.00 87.69 315 ALA A CA 1
ATOM 2638 C C . ALA A 1 315 ? 25.256 -20.870 -29.533 1.00 87.69 315 ALA A C 1
ATOM 2640 O O . ALA A 1 315 ? 24.295 -20.119 -29.412 1.00 87.69 315 ALA A O 1
ATOM 2641 N N . ARG A 1 316 ? 25.846 -21.427 -28.464 1.00 87.19 316 ARG A N 1
ATOM 2642 C CA . ARG A 1 316 ? 25.413 -21.172 -27.076 1.00 87.19 316 ARG A CA 1
ATOM 2643 C C . ARG A 1 316 ? 25.603 -19.721 -26.636 1.00 87.19 316 ARG A C 1
ATOM 2645 O O . ARG A 1 316 ? 24.850 -19.256 -25.791 1.00 87.19 316 ARG A O 1
ATOM 2652 N N . ALA A 1 317 ? 26.597 -19.031 -27.184 1.00 82.31 317 ALA A N 1
ATOM 2653 C CA . ALA A 1 317 ? 26.841 -17.617 -26.927 1.00 82.31 317 ALA A CA 1
ATOM 2654 C C . ALA A 1 317 ? 25.976 -16.684 -27.798 1.00 82.31 317 ALA A C 1
ATOM 2656 O O . ALA A 1 317 ? 26.148 -15.472 -27.724 1.00 82.31 317 ALA A O 1
ATOM 2657 N N . GLY A 1 318 ? 25.088 -17.224 -28.645 1.00 78.69 318 GLY A N 1
ATOM 2658 C CA . GLY A 1 318 ? 24.296 -16.427 -29.587 1.00 78.69 318 GLY A CA 1
ATOM 2659 C C . GLY A 1 318 ? 25.116 -15.823 -30.733 1.00 78.69 318 GLY A C 1
ATOM 2660 O O . GLY A 1 318 ? 24.652 -14.907 -31.397 1.00 78.69 318 GLY A O 1
ATOM 2661 N N . LEU A 1 319 ? 26.334 -16.323 -30.966 1.00 74.50 319 LEU A N 1
ATOM 2662 C CA . LEU A 1 319 ? 27.251 -15.874 -32.015 1.00 74.50 319 LEU A CA 1
ATOM 2663 C C . LEU A 1 319 ? 27.212 -16.872 -33.182 1.00 74.50 319 LEU A C 1
ATOM 2665 O O . LEU A 1 319 ? 28.194 -17.577 -33.426 1.00 74.50 319 LEU A O 1
ATOM 2669 N N . SER A 1 320 ? 26.062 -17.030 -33.837 1.00 58.53 320 SER A N 1
ATOM 2670 C CA . SER A 1 320 ? 25.995 -17.759 -35.111 1.00 58.53 320 SER A CA 1
ATOM 2671 C C . SER A 1 320 ? 26.321 -16.807 -36.258 1.00 58.53 320 SER A C 1
ATOM 2673 O O . SER A 1 320 ? 25.782 -15.704 -36.277 1.00 58.53 320 SER A O 1
ATOM 2675 N N . ASP A 1 321 ? 27.208 -17.244 -37.155 1.00 53.50 321 ASP A N 1
ATOM 2676 C CA . ASP A 1 321 ? 27.565 -16.526 -38.389 1.00 53.50 321 ASP A CA 1
ATOM 2677 C C . ASP A 1 321 ? 26.349 -16.268 -39.293 1.00 53.50 321 ASP A C 1
ATOM 2679 O O . ASP A 1 321 ? 25.443 -17.140 -39.324 1.00 53.50 321 ASP A O 1
#